Protein AF-A0A063BDR7-F1 (afdb_monomer_lite)

Structure (mmCIF, N/CA/C/O backbone):
data_AF-A0A063BDR7-F1
#
_entry.id   AF-A0A063BDR7-F1
#
loop_
_atom_site.group_PDB
_atom_site.id
_atom_site.type_symbol
_atom_site.label_atom_id
_atom_site.label_alt_id
_atom_site.label_comp_id
_atom_site.label_asym_id
_atom_site.label_entity_id
_atom_site.label_seq_id
_atom_site.pdbx_PDB_ins_code
_atom_site.Cartn_x
_atom_site.Cartn_y
_atom_site.Cartn_z
_atom_site.occupancy
_atom_site.B_iso_or_equiv
_atom_site.auth_seq_id
_atom_site.auth_comp_id
_atom_site.auth_asym_id
_atom_site.auth_atom_id
_atom_site.pdbx_PDB_model_num
ATOM 1 N N . MET A 1 1 ? -31.280 -111.281 1.062 1.00 39.56 1 MET A N 1
ATOM 2 C CA . MET A 1 1 ? -29.807 -111.172 1.140 1.00 39.56 1 MET A CA 1
ATOM 3 C C . MET A 1 1 ? -29.427 -109.713 0.898 1.00 39.56 1 MET A C 1
ATOM 5 O O . MET A 1 1 ? -29.887 -109.178 -0.094 1.00 39.56 1 MET A O 1
ATOM 9 N N . LYS A 1 2 ? -28.734 -109.094 1.877 1.00 35.84 2 LYS A N 1
ATOM 10 C CA . LYS A 1 2 ? -27.780 -107.946 1.845 1.00 35.84 2 LYS A CA 1
ATOM 11 C C . LYS A 1 2 ? -27.777 -107.083 0.554 1.00 35.84 2 LYS A C 1
ATOM 13 O O . LYS A 1 2 ? -27.607 -107.657 -0.506 1.00 35.84 2 LYS A O 1
ATOM 18 N N . THR A 1 3 ? -27.913 -105.749 0.520 1.00 39.38 3 THR A N 1
ATOM 19 C CA . THR A 1 3 ? -27.421 -104.625 1.366 1.00 39.38 3 THR A CA 1
ATOM 20 C C . THR A 1 3 ? -28.179 -103.335 0.956 1.00 39.38 3 THR A C 1
ATOM 22 O O . THR A 1 3 ? -28.333 -103.099 -0.232 1.00 39.38 3 THR A O 1
ATOM 25 N N . ILE A 1 4 ? -28.872 -102.607 1.845 1.00 41.94 4 ILE A N 1
ATOM 26 C CA . ILE A 1 4 ? -28.433 -101.494 2.731 1.00 41.94 4 ILE A CA 1
ATOM 27 C C . ILE A 1 4 ? -28.251 -100.116 2.039 1.00 41.94 4 ILE A C 1
ATOM 29 O O . ILE A 1 4 ? -27.193 -99.839 1.496 1.00 41.94 4 ILE A O 1
ATOM 33 N N . ARG A 1 5 ? -29.295 -99.275 2.236 1.00 37.81 5 ARG A N 1
ATOM 34 C CA . ARG A 1 5 ? -29.331 -97.859 2.708 1.00 37.81 5 ARG A CA 1
ATOM 35 C C . ARG A 1 5 ? -28.695 -96.754 1.842 1.00 37.81 5 ARG A C 1
ATOM 37 O O . ARG A 1 5 ? -27.628 -96.939 1.293 1.00 37.81 5 ARG A O 1
ATOM 44 N N . SER A 1 6 ? -29.204 -95.523 1.772 1.00 39.19 6 SER A N 1
ATOM 45 C CA . SER A 1 6 ? -30.420 -94.856 2.269 1.00 39.19 6 SER A CA 1
ATOM 46 C C . SER A 1 6 ? -30.556 -93.538 1.490 1.00 39.19 6 SER A C 1
ATOM 48 O O . SER A 1 6 ? -29.551 -92.945 1.105 1.00 39.19 6 SER A O 1
ATOM 50 N N . ALA A 1 7 ? -31.793 -93.098 1.263 1.00 40.84 7 ALA A N 1
ATOM 51 C CA . ALA A 1 7 ? -32.143 -91.912 0.488 1.00 40.84 7 ALA A CA 1
ATOM 52 C C . ALA A 1 7 ? -31.815 -90.591 1.214 1.00 40.84 7 ALA A C 1
ATOM 54 O O . ALA A 1 7 ? -31.980 -90.475 2.428 1.00 40.84 7 ALA A O 1
ATOM 55 N N . LEU A 1 8 ? -31.371 -89.606 0.429 1.00 37.38 8 LEU A N 1
ATOM 56 C CA . LEU A 1 8 ? -31.081 -88.225 0.817 1.00 37.38 8 LEU A CA 1
ATOM 57 C C . LEU A 1 8 ? -32.371 -87.440 1.099 1.00 37.38 8 LEU A C 1
ATOM 59 O O . LEU A 1 8 ? -33.282 -87.420 0.273 1.00 37.38 8 LEU A O 1
ATOM 63 N N . LEU A 1 9 ? -32.408 -86.749 2.240 1.00 35.44 9 LEU A N 1
ATOM 64 C CA . LEU A 1 9 ? -33.432 -85.769 2.598 1.00 35.44 9 LEU A CA 1
ATOM 65 C C . LEU A 1 9 ? -32.870 -84.362 2.343 1.00 35.44 9 LEU A C 1
ATOM 67 O O . LEU A 1 9 ? -31.841 -83.991 2.906 1.00 35.44 9 LEU A O 1
ATOM 71 N N . ALA A 1 10 ? -33.531 -83.599 1.476 1.00 35.25 10 ALA A N 1
ATOM 72 C CA . ALA A 1 10 ? -33.195 -82.214 1.167 1.00 35.25 10 ALA A CA 1
ATOM 73 C C . ALA A 1 10 ? -33.737 -81.271 2.254 1.00 35.25 10 ALA A C 1
ATOM 75 O O . ALA A 1 10 ? -34.912 -81.350 2.612 1.00 35.25 10 ALA A O 1
ATOM 76 N N . LEU A 1 11 ? -32.897 -80.356 2.745 1.00 36.25 11 LEU A N 1
ATOM 77 C CA . LEU A 1 11 ? -33.290 -79.263 3.633 1.00 36.25 11 LEU A CA 1
ATOM 78 C C . LEU A 1 11 ? -33.077 -77.934 2.893 1.00 36.25 11 LEU A C 1
ATOM 80 O O . LEU A 1 11 ? -31.953 -77.606 2.517 1.00 36.25 11 LEU A O 1
ATOM 84 N N . MET A 1 12 ? -34.160 -77.189 2.657 1.00 36.75 12 MET A N 1
ATOM 85 C CA . MET A 1 12 ? -34.119 -75.835 2.099 1.00 36.75 12 MET A CA 1
ATOM 86 C C . MET A 1 12 ? -33.714 -74.830 3.184 1.00 36.75 12 MET A C 1
ATOM 88 O O . MET A 1 12 ? -34.335 -74.787 4.243 1.00 36.75 12 MET A O 1
ATOM 92 N N . ILE A 1 13 ? -32.710 -73.996 2.902 1.00 42.50 13 ILE A N 1
ATOM 93 C CA . ILE A 1 13 ? -32.339 -72.835 3.723 1.00 42.50 13 ILE A CA 1
ATOM 94 C C . ILE A 1 13 ? -32.707 -71.575 2.937 1.00 42.50 13 ILE A C 1
ATOM 96 O O . ILE A 1 13 ? -32.177 -71.329 1.855 1.00 42.50 13 ILE A O 1
ATOM 100 N N . ALA A 1 14 ? -33.637 -70.796 3.487 1.00 40.34 14 ALA A N 1
ATOM 101 C CA . ALA A 1 14 ? -34.002 -69.473 3.005 1.00 40.34 14 ALA A CA 1
ATOM 102 C C . ALA A 1 14 ? -33.038 -68.430 3.594 1.00 40.34 14 ALA A C 1
ATOM 104 O O . ALA A 1 14 ? -32.974 -68.260 4.811 1.00 40.34 14 ALA A O 1
ATOM 105 N N . SER A 1 15 ? -32.307 -67.723 2.734 1.00 42.19 15 SER A N 1
ATOM 106 C CA . SER A 1 15 ? -31.390 -66.646 3.120 1.00 42.19 15 SER A CA 1
ATOM 107 C C . SER A 1 15 ? -32.036 -65.294 2.816 1.00 42.19 15 SER A C 1
ATOM 109 O O . SER A 1 15 ? -32.162 -64.912 1.654 1.00 42.19 15 SER A O 1
ATOM 111 N N . GLY A 1 16 ? -32.464 -64.573 3.853 1.00 39.75 16 GLY A N 1
ATOM 112 C CA . GLY A 1 16 ? -32.917 -63.185 3.746 1.00 39.75 16 GLY A CA 1
ATOM 113 C C . GLY A 1 16 ? -31.733 -62.224 3.604 1.00 39.75 16 GLY A C 1
ATOM 114 O O . GLY A 1 16 ? -30.772 -62.305 4.366 1.00 39.75 16 GLY A O 1
ATOM 115 N N . ILE A 1 17 ? -31.801 -61.307 2.638 1.00 43.84 17 ILE A N 1
ATOM 116 C CA . ILE A 1 17 ? -30.823 -60.227 2.454 1.00 43.84 17 ILE A CA 1
ATOM 117 C C . ILE A 1 17 ? -31.306 -59.016 3.259 1.00 43.84 17 ILE A C 1
ATOM 119 O O . ILE A 1 17 ? -32.286 -58.372 2.891 1.00 43.84 17 ILE A O 1
ATOM 123 N N . ALA A 1 18 ? -30.624 -58.707 4.361 1.00 44.84 18 ALA A N 1
ATOM 124 C CA . ALA A 1 18 ? -30.797 -57.453 5.088 1.00 44.84 18 ALA A CA 1
ATOM 125 C C . ALA A 1 18 ? -29.883 -56.382 4.469 1.00 44.84 18 ALA A C 1
ATOM 127 O O . ALA A 1 18 ? -28.660 -56.502 4.516 1.00 44.84 18 ALA A O 1
ATOM 128 N N . ALA A 1 19 ? -30.466 -55.337 3.879 1.00 46.50 19 ALA A N 1
ATOM 129 C CA . ALA A 1 19 ? -29.727 -54.170 3.404 1.00 46.50 19 ALA A CA 1
ATOM 130 C C . ALA A 1 19 ? -29.473 -53.206 4.576 1.00 46.50 19 ALA A C 1
ATOM 132 O O . ALA A 1 19 ? -30.412 -52.642 5.136 1.00 46.50 19 ALA A O 1
ATOM 133 N N . ALA A 1 20 ? -28.208 -53.019 4.954 1.00 41.56 20 ALA A N 1
ATOM 134 C CA . ALA A 1 20 ? -27.802 -51.997 5.918 1.00 41.56 20 ALA A CA 1
ATOM 135 C C . ALA A 1 20 ? -27.621 -50.635 5.214 1.00 41.56 20 ALA A C 1
ATOM 137 O O . ALA A 1 20 ? -27.109 -50.600 4.091 1.00 41.56 20 ALA A O 1
ATOM 138 N N . PRO A 1 21 ? -27.997 -49.503 5.839 1.00 44.72 21 PRO A N 1
ATOM 139 C CA . PRO A 1 21 ? -27.774 -48.188 5.258 1.00 44.72 21 PRO A CA 1
ATOM 140 C C . PRO A 1 21 ? -26.285 -47.839 5.341 1.00 44.72 21 PRO A C 1
ATOM 142 O O . PRO A 1 21 ? -25.677 -47.859 6.412 1.00 44.72 21 PRO A O 1
ATOM 145 N N . VAL A 1 22 ? -25.689 -47.504 4.200 1.00 44.66 22 VAL A N 1
ATOM 146 C CA . VAL A 1 22 ? -24.302 -47.038 4.125 1.00 44.66 22 VAL A CA 1
ATOM 147 C C . VAL A 1 22 ? -24.279 -45.575 4.563 1.00 44.66 22 VAL A C 1
ATOM 149 O O . VAL A 1 22 ? -24.660 -44.677 3.816 1.00 44.66 22 VAL A O 1
ATOM 152 N N . SER A 1 23 ? -23.890 -45.333 5.812 1.00 47.31 23 SER A N 1
ATOM 153 C CA . SER A 1 23 ? -23.697 -43.982 6.333 1.00 47.31 23 SER A CA 1
ATOM 154 C C . SER A 1 23 ? -22.329 -43.480 5.871 1.00 47.31 23 SER A C 1
ATOM 156 O O . SER A 1 23 ? -21.295 -43.928 6.366 1.00 47.31 23 SER A O 1
ATOM 158 N N . PHE A 1 24 ? -22.299 -42.582 4.884 1.00 49.12 24 PHE A N 1
ATOM 159 C CA . PHE A 1 24 ? -21.066 -41.902 4.493 1.00 49.12 24 PHE A CA 1
ATOM 160 C C . PHE A 1 24 ? -20.670 -40.937 5.611 1.00 49.12 24 PHE A C 1
ATOM 162 O O . PHE A 1 24 ? -21.245 -39.857 5.755 1.00 49.12 24 PHE A O 1
ATOM 169 N N . ALA A 1 25 ? -19.681 -41.323 6.415 1.00 47.72 25 ALA A N 1
ATOM 170 C CA . ALA A 1 25 ? -19.030 -40.401 7.329 1.00 47.72 25 ALA A CA 1
ATOM 171 C C . ALA A 1 25 ? -18.451 -39.234 6.510 1.00 47.72 25 ALA A C 1
ATOM 173 O O . ALA A 1 25 ? -17.552 -39.428 5.690 1.00 47.72 25 ALA A O 1
ATOM 174 N N . LYS A 1 26 ? -18.972 -38.015 6.711 1.00 47.81 26 LYS A N 1
ATOM 175 C CA . LYS A 1 26 ? -18.310 -36.791 6.245 1.00 47.81 26 LYS A CA 1
ATOM 176 C C . LYS A 1 26 ? -16.933 -36.758 6.899 1.00 47.81 26 LYS A C 1
ATOM 178 O O . LYS A 1 26 ? -16.829 -36.517 8.099 1.00 47.81 26 LYS A O 1
ATOM 183 N N . VAL A 1 27 ? -15.890 -37.014 6.114 1.00 40.59 27 VAL A N 1
ATOM 184 C CA . VAL A 1 27 ? -14.514 -36.750 6.532 1.00 40.59 27 VAL A CA 1
ATOM 185 C C . VAL A 1 27 ? -14.464 -35.269 6.909 1.00 40.59 27 VAL A C 1
ATOM 187 O O . VAL A 1 27 ? -14.842 -34.436 6.078 1.00 40.59 27 VAL A O 1
ATOM 190 N N . PRO A 1 28 ? -14.070 -34.904 8.141 1.00 45.69 28 PRO A N 1
ATOM 191 C CA . PRO A 1 28 ? -13.896 -33.505 8.467 1.00 45.69 28 PRO A CA 1
ATOM 192 C C . PRO A 1 28 ? -12.793 -32.989 7.549 1.00 45.69 28 PRO A C 1
ATOM 194 O O . PRO A 1 28 ? -11.657 -33.465 7.602 1.00 45.69 28 PRO A O 1
ATOM 197 N N . LEU A 1 29 ? -13.134 -32.040 6.676 1.00 44.97 29 LEU A N 1
ATOM 198 C CA . LEU A 1 29 ? -12.136 -31.203 6.030 1.00 44.97 29 LEU A CA 1
ATOM 199 C C . LEU A 1 29 ? -11.345 -30.575 7.176 1.00 44.97 29 LEU A C 1
ATOM 201 O O . LEU A 1 29 ? -11.850 -29.690 7.866 1.00 44.97 29 LEU A O 1
ATOM 205 N N . LYS A 1 30 ? -10.127 -31.068 7.424 1.00 35.81 30 LYS A N 1
ATOM 206 C CA . LYS A 1 30 ? -9.146 -30.284 8.164 1.00 35.81 30 LYS A CA 1
ATOM 207 C C . LYS A 1 30 ? -9.059 -28.978 7.394 1.00 35.81 30 LYS A C 1
ATOM 209 O O . LYS A 1 30 ? -8.617 -28.981 6.247 1.00 35.81 30 LYS A O 1
ATOM 214 N N . ALA A 1 31 ? -9.550 -27.896 7.989 1.00 43.19 31 ALA A N 1
ATOM 215 C CA . ALA A 1 31 ? -9.232 -26.570 7.513 1.00 43.19 31 ALA A CA 1
ATOM 216 C C . ALA A 1 31 ? -7.704 -26.513 7.510 1.00 43.19 31 ALA A C 1
ATOM 218 O O . ALA A 1 31 ? -7.079 -26.518 8.571 1.00 43.19 31 ALA A O 1
ATOM 219 N N . PHE A 1 32 ? -7.095 -26.581 6.326 1.00 40.16 32 PHE A N 1
ATOM 220 C CA . PHE A 1 32 ? -5.728 -26.129 6.184 1.00 40.16 32 PHE A CA 1
ATOM 221 C C . PHE A 1 32 ? -5.786 -24.681 6.643 1.00 40.16 32 PHE A C 1
ATOM 223 O O . PHE A 1 32 ? -6.460 -23.872 6.007 1.00 40.16 32 PHE A O 1
ATOM 230 N N . ALA A 1 33 ? -5.191 -24.385 7.798 1.00 49.97 33 ALA A N 1
ATOM 231 C CA . ALA A 1 33 ? -4.911 -23.007 8.142 1.00 49.97 33 ALA A CA 1
ATOM 232 C C . ALA A 1 33 ? -4.126 -22.473 6.946 1.00 49.97 33 ALA A C 1
ATOM 234 O O . ALA A 1 33 ? -3.039 -22.976 6.654 1.00 49.97 33 ALA A O 1
ATOM 235 N N . THR A 1 34 ? -4.735 -21.573 6.174 1.00 59.25 34 THR A N 1
ATOM 236 C CA . THR A 1 34 ? -4.024 -20.898 5.099 1.00 59.25 34 THR A CA 1
ATOM 237 C C . THR A 1 34 ? -2.815 -20.258 5.756 1.00 59.25 34 THR A C 1
ATOM 239 O O . THR A 1 34 ? -2.935 -19.598 6.787 1.00 59.25 34 THR A O 1
ATOM 242 N N . GLN A 1 35 ? -1.628 -20.588 5.263 1.00 79.62 35 GLN A N 1
ATOM 243 C CA . GLN A 1 35 ? -0.418 -19.994 5.795 1.00 79.62 35 GLN A CA 1
ATOM 244 C C . GLN A 1 35 ? -0.495 -18.493 5.522 1.00 79.62 35 GLN A C 1
ATOM 246 O O . GLN A 1 35 ? -0.920 -18.092 4.436 1.00 79.62 35 GLN A O 1
ATOM 251 N N . SER A 1 36 ? -0.137 -17.676 6.515 1.00 90.38 36 SER A N 1
ATOM 252 C CA . SER A 1 36 ? -0.087 -16.231 6.313 1.00 90.38 36 SER A CA 1
ATOM 253 C C . SER A 1 36 ? 0.839 -15.925 5.139 1.00 90.38 36 SER A C 1
ATOM 255 O O . SER A 1 36 ? 1.942 -16.470 5.058 1.00 90.38 36 SER A O 1
ATOM 257 N N . VAL A 1 37 ? 0.373 -15.067 4.234 1.00 96.31 37 VAL A N 1
ATOM 258 C CA . VAL A 1 37 ? 1.166 -14.592 3.096 1.00 96.31 37 VAL A CA 1
ATOM 259 C C . VAL A 1 37 ? 1.989 -13.355 3.444 1.00 96.31 37 VAL A C 1
ATOM 261 O O . VAL A 1 37 ? 2.804 -12.946 2.630 1.00 96.31 37 VAL A O 1
ATOM 264 N N . ALA A 1 38 ? 1.799 -12.763 4.626 1.00 97.06 38 ALA A N 1
ATOM 265 C CA . ALA A 1 38 ? 2.515 -11.563 5.042 1.00 97.06 38 ALA A CA 1
ATOM 266 C C . ALA A 1 38 ? 3.998 -11.842 5.319 1.00 97.06 38 ALA A C 1
ATOM 268 O O . ALA A 1 38 ? 4.325 -12.839 5.970 1.00 97.06 38 ALA A O 1
ATOM 269 N N . VAL A 1 39 ? 4.882 -10.955 4.852 1.00 96.56 39 VAL A N 1
ATOM 270 C CA . VAL A 1 39 ? 6.335 -11.078 5.072 1.00 96.56 39 VAL A CA 1
ATOM 271 C C . VAL A 1 39 ? 6.810 -10.294 6.298 1.00 96.56 39 VAL A C 1
ATOM 273 O O . VAL A 1 39 ? 7.619 -10.813 7.068 1.00 96.56 39 VAL A O 1
ATOM 276 N N . GLY A 1 40 ? 6.319 -9.072 6.504 1.00 94.75 40 GLY A N 1
ATOM 277 C CA . GLY A 1 40 ? 6.640 -8.269 7.683 1.00 94.75 40 GLY A CA 1
ATOM 278 C C . GLY A 1 40 ? 6.454 -6.763 7.466 1.00 94.75 40 GLY A C 1
ATOM 279 O O . GLY A 1 40 ? 6.643 -6.292 6.342 1.00 94.75 40 GLY A O 1
ATOM 280 N N . PRO A 1 41 ? 6.193 -5.993 8.536 1.00 94.94 41 PRO A N 1
ATOM 281 C CA . PRO A 1 41 ? 5.879 -4.561 8.464 1.00 94.94 41 PRO A CA 1
ATOM 282 C C . PRO A 1 41 ? 6.992 -3.705 7.851 1.00 94.94 41 PRO A C 1
ATOM 284 O O . PRO A 1 41 ? 6.728 -2.641 7.299 1.00 94.94 41 PRO A O 1
ATOM 287 N N . GLN A 1 42 ? 8.256 -4.132 7.936 1.00 95.06 42 GLN A N 1
ATOM 288 C CA . GLN A 1 42 ? 9.374 -3.394 7.336 1.00 95.06 42 GLN A CA 1
ATOM 289 C C . GLN A 1 42 ? 9.334 -3.386 5.801 1.00 95.06 42 GLN A C 1
ATOM 291 O O . GLN A 1 42 ? 9.938 -2.512 5.176 1.00 95.06 42 GLN A O 1
ATOM 296 N N . TYR A 1 43 ? 8.632 -4.355 5.208 1.00 96.19 43 TYR A N 1
ATOM 297 C CA . TYR A 1 43 ? 8.438 -4.477 3.767 1.00 96.19 43 TYR A CA 1
ATOM 298 C C . TYR A 1 43 ? 7.159 -3.784 3.297 1.00 96.19 43 TYR A C 1
ATOM 300 O O . TYR A 1 43 ? 6.948 -3.634 2.098 1.00 96.19 43 TYR A O 1
ATOM 308 N N . ASP A 1 44 ? 6.316 -3.315 4.206 1.00 95.44 44 ASP A N 1
ATOM 309 C CA . ASP A 1 44 ? 5.135 -2.568 3.816 1.00 95.44 44 ASP A CA 1
ATOM 310 C C . ASP A 1 44 ? 5.529 -1.131 3.503 1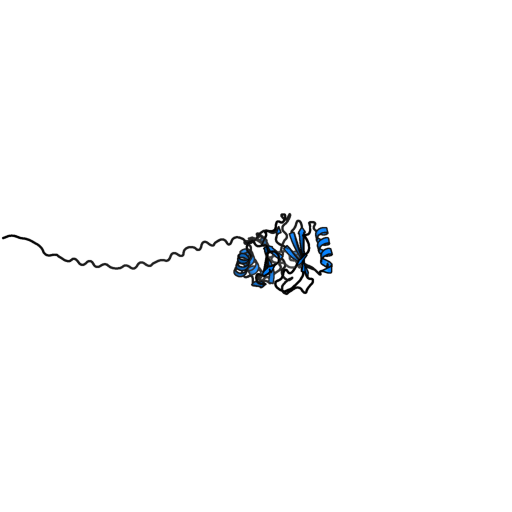.00 95.44 44 ASP A C 1
ATOM 312 O O . ASP A 1 44 ? 6.110 -0.417 4.327 1.00 95.44 44 ASP A O 1
ATOM 316 N N . THR A 1 45 ? 5.236 -0.701 2.278 1.00 95.50 45 THR A N 1
ATOM 317 C CA . THR A 1 45 ? 5.667 0.611 1.798 1.00 95.50 45 THR A CA 1
ATOM 318 C C . THR A 1 45 ? 4.474 1.518 1.586 1.00 95.50 45 THR A C 1
ATOM 320 O O . THR A 1 45 ? 3.564 1.210 0.819 1.00 95.50 45 THR A O 1
ATOM 323 N N . THR A 1 46 ? 4.453 2.665 2.266 1.00 96.25 46 THR A N 1
ATOM 324 C CA . THR A 1 46 ? 3.455 3.696 1.951 1.00 96.25 46 THR A CA 1
ATOM 325 C C . THR A 1 46 ? 3.836 4.354 0.634 1.00 96.25 46 THR A C 1
ATOM 327 O O . THR A 1 46 ? 4.976 4.791 0.463 1.00 96.25 46 THR A O 1
ATOM 330 N N . HIS A 1 47 ? 2.894 4.424 -0.298 1.00 97.38 47 HIS A N 1
ATOM 331 C CA . HIS A 1 47 ? 3.145 5.016 -1.602 1.00 97.38 47 HIS A CA 1
ATOM 332 C C . HIS A 1 47 ? 3.025 6.528 -1.532 1.00 97.38 47 HIS A C 1
ATOM 334 O O . HIS A 1 47 ? 2.050 7.069 -1.002 1.00 97.38 47 HIS A O 1
ATOM 340 N N . VAL A 1 48 ? 4.006 7.214 -2.106 1.00 97.75 48 VAL A N 1
ATOM 341 C CA . VAL A 1 48 ? 3.976 8.664 -2.253 1.00 97.75 48 VAL A CA 1
ATOM 342 C C . VAL A 1 48 ? 4.204 9.010 -3.711 1.00 97.75 48 VAL A C 1
ATOM 344 O O . VAL A 1 48 ? 5.266 8.751 -4.268 1.00 97.75 48 VAL A O 1
ATOM 347 N N . TYR A 1 49 ? 3.199 9.624 -4.320 1.00 97.94 49 TYR A N 1
ATOM 348 C CA . TYR A 1 49 ? 3.274 10.127 -5.681 1.00 97.94 49 TYR A CA 1
ATOM 349 C C . TYR A 1 49 ? 3.584 11.618 -5.631 1.00 97.94 49 TYR A C 1
ATOM 351 O O . TYR A 1 49 ? 2.860 12.389 -4.999 1.00 97.94 49 TYR A O 1
ATOM 359 N N . VAL A 1 50 ? 4.668 12.018 -6.287 1.00 98.06 50 VAL A N 1
ATOM 360 C CA . VAL A 1 50 ? 5.133 13.408 -6.341 1.00 98.06 50 VAL A CA 1
ATOM 361 C C . VAL A 1 50 ? 5.379 13.827 -7.783 1.00 98.06 50 VAL A C 1
ATOM 363 O O . VAL A 1 50 ? 5.605 12.992 -8.662 1.00 98.06 50 VAL A O 1
ATOM 366 N N . ALA A 1 51 ? 5.346 15.134 -8.037 1.00 98.06 51 ALA A N 1
ATOM 367 C CA . ALA A 1 51 ? 5.789 15.664 -9.318 1.00 98.06 51 ALA A CA 1
ATOM 368 C C . ALA A 1 51 ? 7.289 15.339 -9.517 1.00 98.06 51 ALA A C 1
ATOM 370 O O . ALA A 1 51 ? 8.057 15.467 -8.556 1.00 98.06 51 ALA A O 1
ATOM 371 N N . PRO A 1 52 ? 7.735 14.903 -10.712 1.00 97.94 52 PRO A N 1
ATOM 372 C CA . PRO A 1 52 ? 9.132 14.522 -10.946 1.00 97.94 52 PRO A CA 1
ATOM 373 C C . PRO A 1 52 ? 10.154 15.602 -10.567 1.00 97.94 52 PRO A C 1
ATOM 375 O O . PRO A 1 52 ? 11.226 15.282 -10.059 1.00 97.94 52 PRO A O 1
ATOM 378 N N . GLU A 1 53 ? 9.824 16.874 -10.784 1.00 98.25 53 GLU A N 1
ATOM 379 C CA . GLU A 1 53 ? 10.653 18.032 -10.435 1.00 98.25 53 GLU A CA 1
ATOM 380 C C . GLU A 1 53 ? 10.836 18.231 -8.922 1.00 98.25 53 GLU A C 1
ATOM 382 O O . GLU A 1 53 ? 11.815 18.840 -8.495 1.00 98.25 53 GLU A O 1
ATOM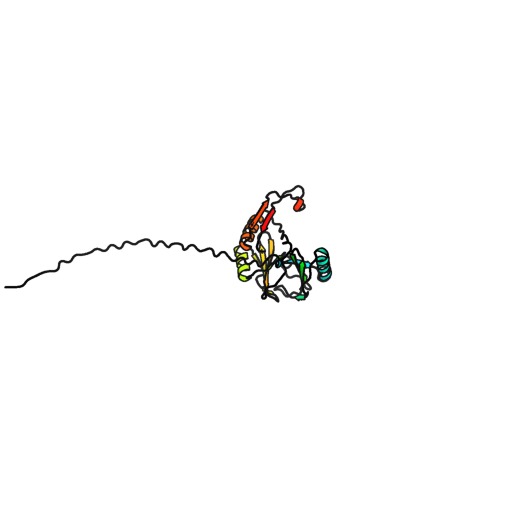 387 N N . ASP A 1 54 ? 9.928 17.683 -8.113 1.00 98.56 54 ASP A N 1
ATOM 388 C CA . ASP A 1 54 ? 9.947 17.777 -6.654 1.00 98.56 54 ASP A CA 1
ATOM 389 C C . ASP A 1 54 ? 10.517 16.516 -5.986 1.00 98.56 54 ASP A C 1
ATOM 391 O O . ASP A 1 54 ? 10.659 16.489 -4.762 1.00 98.56 54 ASP A O 1
ATOM 395 N N . PHE A 1 55 ? 10.853 15.480 -6.762 1.00 98.62 55 PHE A N 1
ATOM 396 C CA . PHE A 1 55 ? 11.217 14.153 -6.259 1.00 98.62 55 PHE A CA 1
ATOM 397 C C . PHE A 1 55 ? 12.404 14.186 -5.286 1.00 98.62 55 PHE A C 1
ATOM 399 O O . PHE A 1 55 ? 12.294 13.736 -4.142 1.00 98.62 55 PHE A O 1
ATOM 406 N N . ASP A 1 56 ? 13.526 14.769 -5.711 1.00 98.50 56 ASP A N 1
ATOM 407 C CA . ASP A 1 56 ? 14.743 14.828 -4.895 1.00 98.50 56 ASP A CA 1
ATOM 408 C C . ASP A 1 56 ? 14.514 15.695 -3.652 1.00 98.50 56 ASP A C 1
ATOM 410 O O . ASP A 1 56 ? 14.811 15.275 -2.535 1.00 98.50 56 ASP A O 1
ATOM 414 N N . ARG A 1 57 ? 13.866 16.857 -3.824 1.00 98.56 57 ARG A N 1
ATOM 415 C CA . ARG A 1 57 ? 13.530 17.761 -2.715 1.00 98.56 57 ARG A CA 1
ATOM 416 C C . ARG A 1 57 ? 12.662 17.065 -1.667 1.00 98.56 57 ARG A C 1
ATOM 418 O O . ARG A 1 57 ? 12.898 17.233 -0.471 1.00 98.56 57 ARG A O 1
ATOM 425 N N . PHE A 1 58 ? 11.660 16.304 -2.103 1.00 98.69 58 PHE A N 1
ATOM 426 C CA . PHE A 1 58 ? 10.784 15.555 -1.210 1.00 98.69 58 PHE A CA 1
ATOM 427 C C . PHE A 1 58 ? 11.560 14.474 -0.452 1.00 98.69 58 PHE A C 1
ATOM 429 O O . PHE A 1 58 ? 11.509 14.448 0.777 1.00 98.69 58 PHE A O 1
ATOM 436 N N . THR A 1 59 ? 12.303 13.616 -1.158 1.00 98.56 59 THR A N 1
ATOM 437 C CA . THR A 1 59 ? 13.030 12.507 -0.519 1.00 98.56 59 THR A CA 1
ATOM 438 C C . THR A 1 59 ? 14.118 13.004 0.436 1.00 98.56 59 THR A C 1
ATOM 440 O O . THR A 1 59 ? 14.243 12.472 1.540 1.00 98.56 59 THR A O 1
ATOM 443 N N . ASP A 1 60 ? 14.848 14.062 0.072 1.00 98.56 60 ASP A N 1
ATOM 444 C CA . ASP A 1 60 ? 15.850 14.697 0.936 1.00 98.56 60 ASP A CA 1
ATOM 445 C C . ASP A 1 60 ? 15.214 15.303 2.186 1.00 98.56 60 ASP A C 1
ATOM 447 O O . ASP A 1 60 ? 15.684 15.065 3.300 1.00 98.56 60 ASP A O 1
ATOM 451 N N . SER A 1 61 ? 14.112 16.042 2.025 1.00 98.50 61 SER A N 1
ATOM 452 C CA . SER A 1 61 ? 13.385 16.618 3.159 1.00 98.50 61 SER A CA 1
ATOM 453 C C . SER A 1 61 ? 12.827 15.535 4.081 1.00 98.50 61 SER A C 1
ATOM 455 O O . SER A 1 61 ? 12.824 15.717 5.301 1.00 98.50 61 SER A O 1
ATOM 457 N N . PHE A 1 62 ? 12.353 14.416 3.527 1.00 98.06 62 PHE A N 1
ATOM 458 C CA . PHE A 1 62 ? 11.804 13.313 4.312 1.00 98.06 62 PHE A CA 1
ATOM 459 C C . PHE A 1 62 ? 12.890 12.662 5.175 1.00 98.06 62 PHE A C 1
ATOM 461 O O . PHE A 1 62 ? 12.711 12.539 6.386 1.00 98.06 62 PHE A O 1
ATOM 468 N N . VAL A 1 63 ? 14.052 12.349 4.589 1.00 98.19 63 VAL A N 1
ATOM 469 C CA . VAL A 1 63 ? 15.210 11.822 5.334 1.00 98.19 63 VAL A CA 1
ATOM 470 C C . VAL A 1 63 ? 15.716 12.828 6.366 1.00 98.19 63 VAL A C 1
ATOM 472 O O . VAL A 1 63 ? 15.994 12.447 7.499 1.00 98.19 63 VAL A O 1
ATOM 475 N N . ALA A 1 64 ? 15.803 14.115 6.023 1.00 98.25 64 ALA A N 1
ATOM 476 C CA . ALA A 1 64 ? 16.235 15.143 6.970 1.00 98.25 64 ALA A CA 1
ATOM 477 C C . ALA A 1 64 ? 15.285 15.280 8.175 1.00 98.25 64 ALA A C 1
ATOM 479 O O . ALA A 1 64 ? 15.729 15.621 9.269 1.00 98.25 64 ALA A O 1
ATOM 480 N N . THR A 1 65 ? 13.990 15.006 7.983 1.00 97.38 65 THR A N 1
ATOM 481 C CA . THR A 1 65 ? 12.960 15.135 9.027 1.00 97.38 65 THR A CA 1
ATOM 482 C C . THR A 1 65 ? 12.861 13.889 9.902 1.00 97.38 65 THR A C 1
ATOM 484 O O . THR A 1 65 ? 12.792 13.997 11.124 1.00 97.38 65 THR A O 1
ATOM 487 N N . PHE A 1 66 ? 12.835 12.707 9.285 1.00 95.75 66 PHE A N 1
ATOM 488 C CA . PHE A 1 66 ? 12.532 11.443 9.965 1.00 95.75 66 PHE A CA 1
ATOM 489 C C . PHE A 1 66 ? 13.761 10.546 10.165 1.00 95.75 66 PHE A C 1
ATOM 491 O O . PHE A 1 66 ? 13.671 9.500 10.807 1.00 95.75 66 PHE A O 1
ATOM 498 N N . GLY A 1 67 ? 14.918 10.960 9.646 1.00 95.69 67 GLY A N 1
ATOM 499 C CA . GLY A 1 67 ? 16.133 10.157 9.607 1.00 95.69 67 GLY A CA 1
ATOM 500 C C . GLY A 1 67 ? 16.057 9.015 8.590 1.00 95.69 67 GLY A C 1
ATOM 501 O O . GLY A 1 67 ? 15.059 8.822 7.898 1.00 95.69 67 GLY A O 1
ATOM 502 N N . GLY A 1 68 ? 17.135 8.233 8.525 1.00 95.81 68 GLY A N 1
ATOM 503 C CA . GLY A 1 68 ? 17.223 7.038 7.691 1.00 95.81 68 GLY A CA 1
ATOM 504 C C . GLY A 1 68 ? 18.036 7.230 6.411 1.00 95.81 68 GLY A C 1
ATOM 505 O O . GLY A 1 68 ? 19.027 7.960 6.403 1.00 95.81 68 GLY A O 1
ATOM 506 N N . SER A 1 69 ? 17.676 6.508 5.351 1.00 97.56 69 SER A N 1
ATOM 507 C CA . SER A 1 69 ? 18.464 6.450 4.114 1.00 97.56 69 SER A CA 1
ATOM 508 C C . SER A 1 69 ? 17.587 6.235 2.881 1.00 97.56 69 SER A C 1
ATOM 510 O O . SER A 1 69 ? 16.392 5.970 2.986 1.00 97.56 69 SER A O 1
ATOM 512 N N . LYS A 1 70 ? 18.184 6.357 1.694 1.00 97.88 70 LYS A N 1
ATOM 513 C CA . LYS A 1 70 ? 17.497 6.170 0.413 1.00 97.88 70 LYS A CA 1
ATOM 514 C C . LYS A 1 70 ? 18.113 5.004 -0.347 1.00 97.88 70 LYS A C 1
ATOM 516 O O . LYS A 1 70 ? 19.336 4.847 -0.343 1.00 97.88 70 LYS A O 1
ATOM 521 N N . SER A 1 71 ? 17.290 4.221 -1.039 1.00 96.88 71 SER A N 1
ATOM 522 C CA . SER A 1 71 ? 17.785 3.239 -2.004 1.00 96.88 71 SER A CA 1
ATOM 523 C C . SER A 1 71 ? 18.442 3.932 -3.198 1.00 96.88 71 SER A C 1
ATOM 525 O O . SER A 1 71 ? 18.368 5.152 -3.374 1.00 96.88 71 SER A O 1
ATOM 527 N N . LYS A 1 72 ? 19.035 3.145 -4.098 1.00 95.88 72 LYS A N 1
ATOM 528 C CA . LYS A 1 72 ? 19.361 3.656 -5.429 1.00 95.88 72 LYS A CA 1
ATOM 529 C C . LYS A 1 72 ? 18.071 4.116 -6.117 1.00 95.88 72 LYS A C 1
ATOM 531 O O . LYS A 1 72 ? 17.080 3.389 -6.116 1.00 95.88 72 LYS A O 1
ATOM 536 N N . GLN A 1 73 ? 18.109 5.310 -6.695 1.00 96.88 73 GLN A N 1
ATOM 537 C CA . GLN A 1 73 ? 17.052 5.819 -7.560 1.00 96.88 73 GLN A CA 1
ATOM 538 C C . GLN A 1 73 ? 17.188 5.232 -8.966 1.00 96.88 73 GLN A C 1
ATOM 540 O O . GLN A 1 73 ? 18.301 5.026 -9.463 1.00 96.88 73 GLN A O 1
ATOM 545 N N . GLY A 1 74 ? 16.064 5.025 -9.640 1.00 95.88 74 GLY A N 1
ATOM 546 C CA . GLY A 1 74 ? 16.048 4.677 -11.056 1.00 95.88 74 GLY A CA 1
ATOM 547 C C . GLY A 1 74 ? 14.790 5.158 -11.761 1.00 95.88 74 GLY A C 1
ATOM 548 O O . GLY A 1 74 ? 13.911 5.755 -11.144 1.00 95.88 74 GLY A O 1
ATOM 549 N N . VAL A 1 75 ? 14.737 4.918 -13.071 1.00 97.06 75 VAL A N 1
ATOM 550 C CA . VAL A 1 75 ? 13.551 5.149 -13.897 1.00 97.06 75 VAL A CA 1
ATOM 551 C C . VAL A 1 75 ? 13.105 3.804 -14.450 1.00 97.06 75 VAL A C 1
ATOM 553 O O . VAL A 1 75 ? 13.904 3.105 -15.072 1.00 97.06 75 VAL A O 1
ATOM 556 N N . PHE A 1 76 ? 11.851 3.445 -14.199 1.00 95.00 76 PHE A N 1
ATOM 557 C CA . PHE A 1 76 ? 11.317 2.119 -14.485 1.00 95.00 76 PHE A CA 1
ATOM 558 C C . PHE A 1 76 ? 9.898 2.204 -15.044 1.00 95.00 76 PHE A C 1
ATOM 560 O O . PHE A 1 76 ? 9.205 3.213 -14.887 1.00 95.00 76 PHE A O 1
ATOM 567 N N . GLN A 1 77 ? 9.454 1.108 -15.652 1.00 95.38 77 GLN A N 1
ATOM 568 C CA . GLN A 1 77 ? 8.039 0.836 -15.854 1.00 95.38 77 GLN A CA 1
ATOM 569 C C . GLN A 1 77 ? 7.588 -0.136 -14.762 1.00 95.38 77 GLN A C 1
ATOM 571 O O . GLN A 1 77 ? 8.042 -1.274 -14.736 1.00 95.38 77 GLN A O 1
ATOM 576 N N . VAL A 1 78 ? 6.714 0.329 -13.870 1.00 94.25 78 VAL A N 1
ATOM 577 C CA . VAL A 1 78 ? 6.192 -0.434 -12.713 1.00 94.25 78 VAL A CA 1
ATOM 578 C C . VAL A 1 78 ? 4.683 -0.671 -12.818 1.00 94.25 78 VAL A C 1
ATOM 580 O O . VAL A 1 78 ? 3.996 -0.921 -11.838 1.00 94.25 78 VAL A O 1
ATOM 583 N N . THR A 1 79 ? 4.136 -0.516 -14.021 1.00 96.12 79 THR A N 1
ATOM 584 C CA . THR A 1 79 ? 2.714 -0.713 -14.302 1.00 96.12 79 THR A CA 1
ATOM 585 C C . THR A 1 79 ? 2.568 -1.533 -15.589 1.00 96.12 79 THR A C 1
ATOM 587 O O . THR A 1 79 ? 3.476 -1.528 -16.435 1.00 96.12 79 THR A O 1
ATOM 590 N N . PRO A 1 80 ? 1.431 -2.222 -15.797 1.00 96.50 80 PRO A N 1
ATOM 591 C CA . PRO A 1 80 ? 1.213 -3.010 -17.008 1.00 96.50 80 PRO A CA 1
ATOM 592 C C . PRO A 1 80 ? 0.991 -2.129 -18.245 1.00 96.50 80 PRO A C 1
ATOM 594 O O . PRO A 1 80 ? 1.148 -2.588 -19.375 1.00 96.50 80 PRO A O 1
ATOM 597 N N . THR A 1 81 ? 0.634 -0.857 -18.049 1.00 95.94 81 THR A N 1
ATOM 598 C CA . THR A 1 81 ? 0.473 0.113 -19.136 1.00 95.94 81 THR A CA 1
ATOM 599 C C . THR A 1 81 ? 1.804 0.825 -19.392 1.00 95.94 81 THR A C 1
ATOM 601 O O . THR A 1 81 ? 2.421 1.298 -18.435 1.00 95.94 81 THR A O 1
ATOM 604 N N . PRO A 1 82 ? 2.251 0.970 -20.656 1.00 95.94 82 PRO A N 1
ATOM 605 C CA . PRO A 1 82 ? 3.486 1.680 -20.974 1.00 95.94 82 PRO A CA 1
ATOM 606 C C . PRO A 1 82 ? 3.569 3.049 -20.291 1.00 95.94 82 PRO A C 1
ATOM 608 O O . PRO A 1 82 ? 2.756 3.939 -20.538 1.00 95.94 82 PRO A O 1
ATOM 611 N N . SER A 1 83 ? 4.542 3.193 -19.396 1.00 96.69 83 SER A N 1
ATOM 612 C CA . SER A 1 83 ? 4.753 4.384 -18.572 1.00 96.69 83 SER A CA 1
ATOM 613 C C . SER A 1 83 ? 6.183 4.403 -18.036 1.00 96.69 83 SER A C 1
ATOM 615 O O . SER A 1 83 ? 6.882 3.388 -18.054 1.00 96.69 83 SER A O 1
ATOM 617 N N . GLN A 1 84 ? 6.647 5.571 -17.597 1.00 97.44 84 GLN A N 1
ATOM 618 C CA . GLN A 1 84 ? 7.967 5.738 -16.991 1.00 97.44 84 GLN A CA 1
ATOM 619 C C . GLN A 1 84 ? 7.832 6.520 -15.692 1.00 97.44 84 GLN A C 1
ATOM 621 O O . GLN A 1 84 ? 7.300 7.632 -15.686 1.00 97.44 84 GLN A O 1
ATOM 626 N N . THR A 1 85 ? 8.366 5.972 -14.608 1.00 97.56 85 THR A N 1
ATOM 627 C CA . THR A 1 85 ? 8.406 6.638 -13.308 1.00 97.56 85 THR A CA 1
ATOM 628 C C . THR A 1 85 ? 9.802 6.613 -12.727 1.00 97.56 85 THR A C 1
ATOM 630 O O . THR A 1 85 ? 10.508 5.611 -12.817 1.00 97.56 85 THR A O 1
ATOM 633 N N . MET A 1 86 ? 10.190 7.720 -12.104 1.00 98.25 86 MET A N 1
ATOM 634 C CA . MET A 1 86 ? 11.245 7.711 -11.100 1.00 98.25 86 MET A CA 1
ATOM 635 C C . MET A 1 86 ? 10.761 6.871 -9.916 1.00 98.25 86 MET A C 1
ATOM 637 O O . MET A 1 86 ? 9.593 6.982 -9.537 1.00 98.25 86 MET A O 1
ATOM 641 N N . SER A 1 87 ? 11.625 6.024 -9.368 1.00 96.94 87 SER A N 1
ATOM 642 C CA . SER A 1 87 ? 11.334 5.257 -8.157 1.00 96.94 87 SER A CA 1
ATOM 643 C C . SER A 1 87 ? 12.541 5.226 -7.232 1.00 96.94 87 SER A C 1
ATOM 645 O O . SER A 1 87 ? 13.686 5.090 -7.685 1.00 96.94 87 SER A O 1
ATOM 647 N N . GLN A 1 88 ? 12.267 5.379 -5.939 1.00 97.69 88 GLN A N 1
ATOM 648 C CA . GLN A 1 88 ? 13.234 5.270 -4.858 1.00 97.69 88 GLN A CA 1
ATOM 649 C C . GLN A 1 88 ? 12.500 4.894 -3.568 1.00 97.69 88 GLN A C 1
ATOM 651 O O . GLN A 1 88 ? 11.468 5.482 -3.237 1.00 97.69 88 GLN A O 1
ATOM 656 N N . LEU A 1 89 ? 13.056 3.943 -2.820 1.00 97.62 89 LEU A N 1
ATOM 657 C CA . LEU A 1 89 ? 12.628 3.682 -1.453 1.00 97.62 89 LEU A CA 1
ATOM 658 C C . LEU A 1 89 ? 13.324 4.667 -0.517 1.00 97.62 89 LEU A C 1
ATOM 660 O O . LEU A 1 89 ? 14.537 4.880 -0.618 1.00 97.62 89 LEU A O 1
ATOM 664 N N . VAL A 1 90 ? 12.567 5.226 0.421 1.00 98.12 90 VAL A N 1
ATOM 665 C CA . VAL A 1 90 ? 13.116 5.961 1.561 1.00 98.12 90 VAL A CA 1
ATOM 666 C C . VAL A 1 90 ? 12.838 5.147 2.815 1.00 98.12 90 VAL A C 1
ATOM 668 O O . VAL A 1 90 ? 11.686 4.943 3.199 1.00 98.12 90 VAL A O 1
ATOM 671 N N . PHE A 1 91 ? 13.911 4.668 3.432 1.00 97.31 91 PHE A N 1
ATOM 672 C CA . PHE A 1 91 ? 13.879 3.886 4.658 1.00 97.31 91 PHE A CA 1
ATOM 673 C C . PHE A 1 91 ? 13.973 4.825 5.850 1.00 97.31 91 PHE A C 1
ATOM 675 O O . PHE A 1 91 ? 14.905 5.627 5.920 1.00 97.31 91 PHE A O 1
ATOM 682 N N . THR A 1 92 ? 13.062 4.687 6.809 1.00 96.25 92 THR A N 1
ATOM 683 C CA . THR A 1 92 ? 13.122 5.392 8.095 1.00 96.25 92 THR A CA 1
ATOM 684 C C . THR A 1 92 ? 13.014 4.397 9.251 1.00 96.25 92 THR A C 1
ATOM 686 O O . THR A 1 92 ? 12.546 3.274 9.050 1.00 96.25 92 THR A O 1
ATOM 689 N N . PRO A 1 93 ? 13.373 4.788 10.486 1.00 94.94 93 PRO A N 1
ATOM 690 C CA . PRO A 1 93 ? 13.192 3.928 11.657 1.00 94.94 93 PRO A CA 1
ATOM 691 C C . PRO A 1 93 ? 11.740 3.491 11.918 1.00 94.94 93 PRO A C 1
ATOM 693 O O . PRO A 1 93 ? 11.519 2.509 12.628 1.00 94.94 93 PRO A O 1
ATOM 696 N N . SER A 1 94 ? 10.760 4.220 11.379 1.00 92.50 94 SER A N 1
ATOM 697 C CA . SER A 1 94 ? 9.329 4.026 11.644 1.00 92.50 94 SER A CA 1
ATOM 698 C C . SER A 1 94 ? 8.537 3.556 10.424 1.00 92.50 94 SER A C 1
ATOM 700 O O . SER A 1 94 ? 7.313 3.582 10.457 1.00 92.50 94 SER A O 1
ATOM 702 N N . GLY A 1 95 ? 9.205 3.165 9.339 1.00 94.06 95 GLY A N 1
ATOM 703 C CA . GLY A 1 95 ? 8.555 2.665 8.131 1.00 94.06 95 GLY A CA 1
ATOM 704 C C . GLY A 1 95 ? 9.296 3.036 6.856 1.00 94.06 95 GLY A C 1
ATOM 705 O O . GLY A 1 95 ? 10.176 3.903 6.844 1.00 94.06 95 GLY A O 1
ATOM 706 N N . THR A 1 96 ? 8.902 2.390 5.767 1.00 95.94 96 THR A N 1
ATOM 707 C CA . THR A 1 96 ? 9.447 2.642 4.435 1.00 95.94 96 THR A CA 1
ATOM 708 C C . THR A 1 96 ? 8.392 3.342 3.587 1.00 95.94 96 THR A C 1
ATOM 710 O O . THR A 1 96 ? 7.210 2.988 3.624 1.00 95.94 96 THR A O 1
ATOM 713 N N . ILE A 1 97 ? 8.805 4.334 2.803 1.00 97.19 97 ILE A N 1
ATOM 714 C CA . ILE A 1 97 ? 7.958 4.892 1.746 1.00 97.19 97 ILE A CA 1
ATOM 715 C C . ILE A 1 97 ? 8.529 4.536 0.377 1.00 97.19 97 ILE A C 1
ATOM 717 O O . ILE A 1 97 ? 9.744 4.568 0.174 1.00 97.19 97 ILE A O 1
ATOM 721 N N . SER A 1 98 ? 7.638 4.202 -0.552 1.00 97.38 98 SER A N 1
ATOM 722 C CA . SER A 1 98 ? 7.964 4.023 -1.963 1.00 97.38 98 SER A CA 1
ATOM 723 C C . SER A 1 98 ? 7.533 5.275 -2.709 1.00 97.38 98 SER A C 1
ATOM 725 O O . SER A 1 98 ? 6.345 5.611 -2.742 1.00 97.38 98 SER A O 1
ATOM 727 N N . VAL A 1 99 ? 8.509 6.024 -3.221 1.00 98.50 99 VAL A N 1
ATOM 728 C CA . VAL A 1 99 ? 8.266 7.329 -3.837 1.00 98.50 99 VAL A CA 1
ATOM 729 C C . VAL A 1 99 ? 8.279 7.183 -5.348 1.00 98.50 99 VAL A C 1
ATOM 731 O O . VAL A 1 99 ? 9.250 6.682 -5.916 1.00 98.50 99 VAL A O 1
ATOM 734 N N . PHE A 1 100 ? 7.223 7.667 -5.995 1.00 98.12 100 PHE A N 1
ATOM 735 C CA . PHE A 1 100 ? 7.032 7.613 -7.437 1.00 98.12 100 PHE A CA 1
ATOM 736 C C . PHE A 1 100 ? 6.956 9.021 -8.032 1.00 98.12 100 PHE A C 1
ATOM 738 O O . PHE A 1 100 ? 6.149 9.848 -7.607 1.00 98.12 100 PHE A O 1
ATOM 745 N N . GLY A 1 101 ? 7.788 9.279 -9.042 1.00 98.25 101 GLY A N 1
ATOM 746 C CA . GLY A 1 101 ? 7.785 10.502 -9.845 1.00 98.25 101 GLY A CA 1
ATOM 747 C C . GLY A 1 101 ? 7.526 10.172 -11.307 1.00 98.25 101 GLY A C 1
ATOM 748 O O . GLY A 1 101 ? 8.467 9.978 -12.083 1.00 98.25 101 GLY A O 1
ATOM 749 N N . PHE A 1 102 ? 6.256 10.065 -11.688 1.00 98.12 102 PHE A N 1
ATOM 750 C CA . PHE A 1 102 ? 5.861 9.664 -13.037 1.00 98.12 102 PHE A CA 1
ATOM 751 C C . PHE A 1 102 ? 6.248 10.727 -14.077 1.00 98.12 102 PHE A C 1
ATOM 753 O O . PHE A 1 102 ? 5.767 11.855 -14.049 1.00 98.12 102 PHE A O 1
ATOM 760 N N . LYS A 1 103 ? 7.126 10.351 -15.015 1.00 97.88 103 LYS A N 1
ATOM 761 C CA . LYS A 1 103 ? 7.591 11.193 -16.136 1.00 97.88 103 LYS A CA 1
ATOM 762 C C . LYS A 1 103 ? 6.626 11.169 -17.325 1.00 97.88 103 LYS A C 1
ATOM 764 O O . LYS A 1 103 ? 6.726 11.990 -18.232 1.00 97.88 103 LYS A O 1
ATOM 769 N N . THR A 1 104 ? 5.722 10.199 -17.331 1.00 97.31 104 THR A N 1
ATOM 770 C CA . THR A 1 104 ? 4.560 10.090 -18.220 1.00 97.31 104 THR A CA 1
ATOM 771 C C . THR A 1 104 ? 3.287 10.296 -17.396 1.00 97.31 104 THR A C 1
ATOM 773 O O . THR A 1 104 ? 3.365 10.242 -16.174 1.00 97.31 104 THR A O 1
ATOM 776 N N . PRO A 1 105 ? 2.097 10.468 -17.998 1.00 96.94 105 PRO A N 1
ATOM 777 C CA . PRO A 1 105 ? 0.851 10.407 -17.235 1.00 96.94 105 PRO A CA 1
ATOM 778 C C . PRO A 1 105 ? 0.768 9.129 -16.387 1.00 96.94 105 PRO A C 1
ATOM 780 O O . PRO A 1 105 ? 1.215 8.067 -16.830 1.00 96.94 105 PRO A O 1
ATOM 783 N N . VAL A 1 106 ? 0.208 9.240 -15.180 1.00 97.50 106 VAL A N 1
ATOM 784 C CA . VAL A 1 106 ? -0.003 8.097 -14.282 1.00 97.50 106 VAL A CA 1
ATOM 785 C C . VAL A 1 106 ? -1.122 7.225 -14.861 1.00 97.50 106 VAL A C 1
ATOM 787 O O . VAL A 1 106 ? -2.235 7.729 -15.045 1.00 97.50 106 VAL A O 1
ATOM 790 N N . PRO A 1 107 ? -0.873 5.942 -15.176 1.00 96.75 107 PRO A N 1
ATOM 791 C CA . PRO A 1 107 ? -1.932 5.058 -15.645 1.00 96.75 107 PRO A CA 1
ATOM 792 C C . PRO A 1 107 ? -2.982 4.844 -14.553 1.00 96.75 107 PRO A C 1
ATOM 794 O O . PRO A 1 107 ? -2.650 4.504 -13.425 1.00 96.75 107 PRO A O 1
ATOM 797 N N . TYR A 1 108 ? -4.263 5.000 -14.879 1.00 95.75 108 TYR A N 1
ATOM 798 C CA . TYR A 1 108 ? -5.337 4.653 -13.947 1.00 95.75 108 TYR A CA 1
ATOM 799 C C . TYR A 1 108 ? -5.355 3.127 -13.707 1.00 95.75 108 TYR A C 1
ATOM 801 O O . TYR A 1 108 ? -5.240 2.386 -14.688 1.00 95.75 108 TYR A O 1
ATOM 809 N N . PRO A 1 109 ? -5.514 2.628 -12.462 1.00 95.94 109 PRO A N 1
ATOM 810 C CA . PRO A 1 109 ? -5.866 3.334 -11.221 1.00 95.94 109 PRO A CA 1
ATOM 811 C C . PRO A 1 109 ? -4.683 3.669 -10.287 1.00 95.94 109 PRO A C 1
ATOM 813 O O . PRO A 1 109 ? -4.916 3.954 -9.112 1.00 95.94 109 PRO A O 1
ATOM 816 N N . PHE A 1 110 ? -3.439 3.615 -10.766 1.00 96.81 110 PHE A N 1
ATOM 817 C CA . PHE A 1 110 ? -2.255 3.838 -9.930 1.00 96.81 110 PHE A CA 1
ATOM 818 C C . PHE A 1 110 ? -2.256 5.240 -9.302 1.00 96.81 110 PHE A C 1
ATOM 820 O O . PHE A 1 110 ? -2.717 6.212 -9.908 1.00 96.81 110 PHE A O 1
ATOM 827 N N . GLY A 1 111 ? -1.773 5.332 -8.065 1.00 94.81 111 GLY A N 1
ATOM 828 C CA . GLY A 1 111 ? -1.854 6.529 -7.223 1.00 94.81 111 GLY A CA 1
ATOM 829 C C . GLY A 1 111 ? -3.077 6.562 -6.308 1.00 94.81 111 GLY A C 1
ATOM 830 O O . GLY A 1 111 ? -3.122 7.371 -5.381 1.00 94.81 111 GLY A O 1
ATOM 831 N N . ALA A 1 112 ? -4.062 5.688 -6.535 1.00 95.12 112 ALA A N 1
ATOM 832 C CA . ALA A 1 112 ? -5.196 5.526 -5.629 1.00 95.12 112 ALA A CA 1
ATOM 833 C C . ALA A 1 112 ? -4.920 4.495 -4.523 1.00 95.12 112 ALA A C 1
ATOM 835 O O . ALA A 1 112 ? -5.565 4.534 -3.472 1.00 95.12 112 ALA A O 1
ATOM 836 N N . GLU A 1 113 ? -4.005 3.554 -4.754 1.00 95.06 113 GLU A N 1
ATOM 837 C CA . GLU A 1 113 ? -3.512 2.637 -3.734 1.00 95.06 113 GLU A CA 1
ATOM 838 C C . GLU A 1 113 ? -2.583 3.349 -2.750 1.00 95.06 113 GLU A C 1
ATOM 840 O O . GLU A 1 113 ? -1.812 4.235 -3.114 1.00 95.06 113 GLU A O 1
ATOM 845 N N . ARG A 1 114 ? -2.681 2.977 -1.474 1.00 91.75 114 ARG A N 1
ATOM 846 C CA . ARG A 1 114 ? -1.986 3.700 -0.397 1.00 91.75 114 ARG A CA 1
ATOM 847 C C . ARG A 1 114 ? -0.723 3.007 0.084 1.00 91.75 114 ARG A C 1
ATOM 849 O O . ARG A 1 114 ? 0.202 3.669 0.551 1.00 91.75 114 ARG A O 1
ATOM 856 N N . THR A 1 115 ? -0.714 1.682 0.026 1.00 94.81 115 THR A N 1
ATOM 857 C CA . THR A 1 115 ? 0.345 0.865 0.607 1.00 94.81 115 THR A CA 1
ATOM 858 C C . THR A 1 115 ? 0.560 -0.375 -0.245 1.00 94.81 115 THR A C 1
ATOM 860 O O . THR A 1 115 ? -0.419 -0.995 -0.678 1.00 94.81 115 THR A O 1
ATOM 863 N N . GLY A 1 116 ? 1.824 -0.714 -0.473 1.00 96.69 116 GLY A N 1
ATOM 864 C CA . GLY A 1 116 ? 2.256 -1.983 -1.038 1.00 96.69 116 GLY A CA 1
ATOM 865 C C . GLY A 1 116 ? 2.645 -2.950 0.066 1.00 96.69 116 GLY A C 1
ATOM 866 O O . GLY A 1 116 ? 3.462 -2.601 0.917 1.00 96.69 116 GLY A O 1
ATOM 867 N N . TYR A 1 117 ? 2.059 -4.145 0.043 1.00 97.62 117 TYR A N 1
ATOM 868 C CA . TYR A 1 117 ? 2.321 -5.226 0.991 1.00 97.62 117 TYR A CA 1
ATOM 869 C C . TYR A 1 117 ? 3.091 -6.359 0.328 1.00 97.62 117 TYR A C 1
ATOM 871 O O . TYR A 1 117 ? 2.627 -6.931 -0.666 1.00 97.62 117 TYR A O 1
ATOM 879 N N . LEU A 1 118 ? 4.254 -6.688 0.896 1.00 97.81 118 LEU A N 1
ATOM 880 C CA . LEU A 1 118 ? 5.065 -7.788 0.390 1.00 97.81 118 LEU A CA 1
ATOM 881 C C . LEU A 1 118 ? 4.427 -9.103 0.809 1.00 97.81 118 LEU A C 1
ATOM 883 O O . LEU A 1 118 ? 4.212 -9.357 2.000 1.00 97.81 118 LEU A O 1
ATOM 887 N N . VAL A 1 119 ? 4.171 -9.957 -0.174 1.00 98.44 119 VAL A N 1
ATOM 888 C CA . VAL A 1 119 ? 3.638 -11.294 0.061 1.00 98.44 119 VAL A CA 1
ATOM 889 C C . VAL A 1 119 ? 4.664 -12.374 -0.239 1.00 98.44 119 VAL A C 1
ATOM 891 O O . VAL A 1 119 ? 5.543 -12.194 -1.075 1.00 98.44 119 VAL A O 1
ATOM 894 N N . THR A 1 120 ? 4.556 -13.517 0.436 1.00 97.31 120 THR A N 1
ATOM 895 C CA . THR A 1 120 ? 5.416 -14.690 0.199 1.00 97.31 120 THR A CA 1
ATOM 896 C C . THR A 1 120 ? 5.070 -15.422 -1.099 1.00 97.31 120 THR A C 1
ATOM 898 O O . THR A 1 120 ? 5.952 -15.987 -1.744 1.00 97.31 120 THR A O 1
ATOM 901 N N . ASP A 1 121 ? 3.796 -15.393 -1.496 1.00 97.00 121 ASP A N 1
ATOM 902 C CA . ASP A 1 121 ? 3.259 -16.034 -2.696 1.00 97.00 121 ASP A CA 1
ATOM 903 C C . ASP A 1 121 ? 2.140 -15.160 -3.282 1.00 97.00 121 ASP A C 1
ATOM 905 O O . ASP A 1 121 ? 1.070 -15.001 -2.687 1.00 97.00 121 ASP A O 1
ATOM 909 N N . MET A 1 122 ? 2.400 -14.584 -4.458 1.00 98.00 122 MET A N 1
ATOM 910 C CA . MET A 1 122 ? 1.465 -13.696 -5.153 1.00 98.00 122 MET A CA 1
ATOM 911 C C . MET A 1 122 ? 0.150 -14.391 -5.526 1.00 98.00 122 MET A C 1
ATOM 913 O O . MET A 1 122 ? -0.927 -13.826 -5.332 1.00 98.00 122 MET A O 1
ATOM 917 N N . ASP A 1 123 ? 0.213 -15.619 -6.042 1.00 98.06 123 ASP A N 1
ATOM 918 C CA . ASP A 1 123 ? -0.971 -16.315 -6.549 1.00 98.06 123 ASP A CA 1
ATOM 919 C C . ASP A 1 123 ? -1.874 -16.739 -5.381 1.00 98.06 123 ASP A C 1
ATOM 921 O O . ASP A 1 123 ? -3.102 -16.586 -5.434 1.00 98.06 123 ASP A O 1
ATOM 925 N N . ALA A 1 124 ? -1.269 -17.198 -4.280 1.00 98.12 124 ALA A N 1
ATOM 926 C CA . ALA A 1 124 ? -1.983 -17.483 -3.040 1.00 98.12 124 ALA A CA 1
ATOM 927 C C . ALA A 1 124 ? -2.585 -16.214 -2.415 1.00 98.12 124 ALA A C 1
ATOM 929 O O . ALA A 1 124 ? -3.743 -16.241 -1.981 1.00 98.12 124 ALA A O 1
ATOM 930 N N . ALA A 1 125 ? -1.843 -15.103 -2.399 1.00 98.25 125 ALA A N 1
ATOM 931 C CA . ALA A 1 125 ? -2.308 -13.839 -1.836 1.00 98.25 125 ALA A CA 1
ATOM 932 C C . ALA A 1 125 ? -3.498 -13.266 -2.614 1.00 98.25 125 ALA A C 1
ATOM 934 O O . ALA A 1 125 ? -4.534 -12.981 -2.015 1.00 98.25 125 ALA A O 1
ATOM 935 N N . VAL A 1 126 ? -3.409 -13.172 -3.944 1.00 98.50 126 VAL A N 1
ATOM 936 C CA . VAL A 1 126 ? -4.508 -12.670 -4.787 1.00 98.50 126 VAL A CA 1
ATOM 937 C C . VAL A 1 126 ? -5.740 -13.571 -4.675 1.00 98.50 126 VAL A C 1
ATOM 939 O O . VAL A 1 126 ? -6.865 -13.077 -4.537 1.00 98.50 126 VAL A O 1
ATOM 942 N N . LYS A 1 127 ? -5.552 -14.897 -4.663 1.00 98.25 127 LYS A N 1
ATOM 943 C CA . LYS A 1 127 ? -6.648 -15.852 -4.442 1.00 98.25 127 LYS A CA 1
ATOM 944 C C . LYS A 1 127 ? -7.308 -15.653 -3.076 1.00 98.25 127 LYS A C 1
ATOM 946 O O . LYS A 1 127 ? -8.537 -15.654 -2.997 1.00 98.25 127 LYS A O 1
ATOM 951 N N . SER A 1 128 ? -6.514 -15.482 -2.017 1.00 98.06 128 SER A N 1
ATOM 952 C CA . SER A 1 128 ? -7.018 -15.229 -0.663 1.00 98.06 128 SER A CA 1
ATOM 953 C C . SER A 1 128 ? -7.757 -13.893 -0.581 1.00 98.06 128 SER A C 1
ATOM 955 O O . SER A 1 128 ? -8.853 -13.843 -0.029 1.00 98.06 128 SER A O 1
ATOM 957 N N . ALA A 1 129 ? -7.224 -12.829 -1.185 1.00 98.19 129 ALA A N 1
ATOM 958 C CA . ALA A 1 129 ? -7.861 -11.515 -1.209 1.00 98.19 129 ALA A CA 1
ATOM 959 C C . ALA A 1 129 ? -9.250 -11.581 -1.868 1.00 98.19 129 ALA A C 1
ATOM 961 O O . ALA A 1 129 ? -10.234 -11.146 -1.268 1.00 98.19 129 ALA A O 1
ATOM 962 N N . ARG A 1 130 ? -9.363 -12.227 -3.041 1.00 98.25 130 ARG A N 1
ATOM 963 C CA . ARG A 1 130 ? -10.659 -12.461 -3.712 1.00 98.25 130 ARG A CA 1
ATOM 964 C C . ARG A 1 130 ? -11.619 -13.282 -2.851 1.00 98.25 130 ARG A C 1
ATOM 966 O O . ARG A 1 130 ? -12.788 -12.926 -2.718 1.00 98.25 130 ARG A O 1
ATOM 973 N N . ALA A 1 131 ? -11.138 -14.370 -2.246 1.00 98.00 131 ALA A N 1
ATOM 974 C CA . ALA A 1 131 ? -11.956 -15.217 -1.372 1.00 98.00 131 ALA A CA 1
ATOM 975 C C . ALA A 1 131 ? -12.485 -14.458 -0.142 1.00 98.00 131 ALA A C 1
ATOM 977 O O . ALA A 1 131 ? -13.568 -14.765 0.354 1.00 98.00 131 ALA A O 1
ATOM 978 N N . HIS A 1 132 ? -11.752 -13.436 0.303 1.00 97.75 132 HIS A N 1
ATOM 979 C CA . HIS A 1 132 ? -12.136 -12.531 1.379 1.00 97.75 132 HIS A CA 1
ATOM 980 C C . HIS A 1 132 ? -12.711 -11.204 0.859 1.00 97.75 132 HIS A C 1
ATOM 982 O O . HIS A 1 132 ? -12.684 -10.199 1.557 1.00 97.75 132 HIS A O 1
ATOM 988 N N . GLY A 1 133 ? -13.286 -11.182 -0.345 1.00 96.62 133 GLY A N 1
ATOM 989 C CA . GLY A 1 133 ? -14.125 -10.080 -0.819 1.00 96.62 133 GLY A CA 1
ATOM 990 C C . GLY A 1 133 ? -13.388 -8.803 -1.220 1.00 96.62 133 GLY A C 1
ATOM 991 O O . GLY A 1 133 ? -14.016 -7.745 -1.210 1.00 96.62 133 GLY A O 1
ATOM 992 N N . ALA A 1 134 ? -12.095 -8.882 -1.539 1.00 98.31 134 ALA A N 1
ATOM 993 C CA . ALA A 1 134 ? -11.418 -7.840 -2.303 1.00 98.31 134 ALA A CA 1
ATOM 994 C C . ALA A 1 134 ? -11.673 -8.022 -3.807 1.00 98.31 134 ALA A C 1
ATOM 996 O O . ALA A 1 134 ? -11.613 -9.143 -4.323 1.00 98.31 134 ALA A O 1
ATOM 997 N N . ASP A 1 135 ? -11.877 -6.916 -4.513 1.00 98.31 135 ASP A N 1
ATOM 998 C CA . ASP A 1 135 ? -11.876 -6.888 -5.972 1.00 98.31 135 ASP A CA 1
ATOM 999 C C . ASP A 1 135 ? -10.442 -6.710 -6.474 1.00 98.31 135 ASP A C 1
ATOM 1001 O O . ASP A 1 135 ? -9.708 -5.860 -5.977 1.00 98.31 135 ASP A O 1
ATOM 1005 N N . VAL A 1 136 ? -10.026 -7.484 -7.474 1.00 98.38 136 VAL A N 1
ATOM 1006 C CA . VAL A 1 136 ? -8.746 -7.250 -8.158 1.00 98.38 136 VAL A CA 1
ATOM 1007 C C . VAL A 1 136 ? -8.994 -6.236 -9.263 1.00 98.38 136 VAL A C 1
ATOM 1009 O O . VAL A 1 136 ? -9.630 -6.558 -10.265 1.00 98.38 136 VAL A O 1
ATOM 1012 N N . ILE A 1 137 ? -8.536 -5.004 -9.050 1.00 98.12 137 ILE A N 1
ATOM 1013 C CA . ILE A 1 137 ? -8.759 -3.879 -9.971 1.00 98.12 137 ILE A CA 1
ATOM 1014 C C . ILE A 1 137 ? -7.618 -3.715 -10.979 1.00 98.12 137 ILE A C 1
ATOM 1016 O O . ILE A 1 137 ? -7.804 -3.090 -12.020 1.00 98.12 137 ILE A O 1
ATOM 1020 N N . VAL A 1 138 ? -6.459 -4.314 -10.695 1.00 98.31 138 VAL A N 1
ATOM 1021 C CA . VAL A 1 138 ? -5.384 -4.566 -11.658 1.00 98.31 138 VAL A CA 1
ATOM 1022 C C . VAL A 1 138 ? -4.924 -6.005 -11.451 1.00 98.31 138 VAL A C 1
ATOM 1024 O O . VAL A 1 138 ? -4.431 -6.340 -10.371 1.00 98.31 138 VAL A O 1
ATOM 1027 N N . ASP A 1 139 ? -5.131 -6.854 -12.462 1.00 98.19 139 ASP A N 1
ATOM 1028 C CA . ASP A 1 139 ? -4.697 -8.257 -12.443 1.00 98.19 139 ASP A CA 1
ATOM 1029 C C . ASP A 1 139 ? -3.183 -8.373 -12.289 1.00 98.19 139 ASP A C 1
ATOM 1031 O O . ASP A 1 139 ? -2.455 -7.446 -12.624 1.00 98.19 139 ASP A O 1
ATOM 1035 N N . THR A 1 140 ? -2.710 -9.525 -11.809 1.00 98.25 140 THR A N 1
ATOM 1036 C CA . THR A 1 140 ? -1.282 -9.759 -11.592 1.00 98.25 140 THR A CA 1
ATOM 1037 C C . THR A 1 140 ? -0.469 -9.514 -12.862 1.00 98.25 140 THR A C 1
ATOM 1039 O O . THR A 1 140 ? -0.738 -10.118 -13.902 1.00 98.25 140 THR A O 1
ATOM 1042 N N . PHE A 1 141 ? 0.559 -8.675 -12.765 1.00 97.81 141 PHE A N 1
ATOM 1043 C CA . PHE A 1 141 ? 1.449 -8.333 -13.873 1.00 97.81 141 PHE A CA 1
ATOM 1044 C C . PHE A 1 141 ? 2.920 -8.404 -13.438 1.00 97.81 141 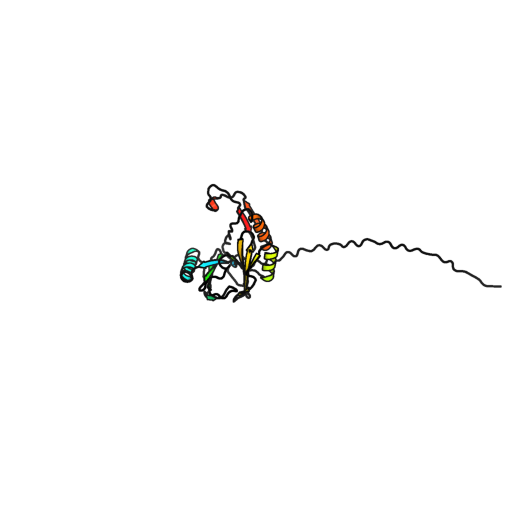PHE A C 1
ATOM 1046 O O .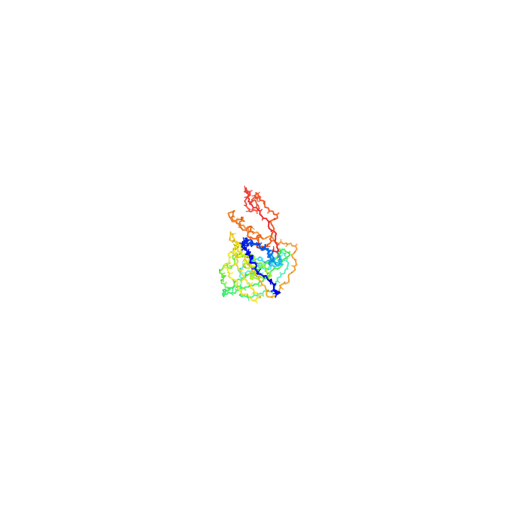 PHE A 1 141 ? 3.209 -8.278 -12.248 1.00 97.81 141 PHE A O 1
ATOM 1053 N N . PRO A 1 142 ? 3.856 -8.659 -14.371 1.00 96.19 142 PRO A N 1
ATOM 1054 C CA . PRO A 1 142 ? 5.279 -8.627 -14.064 1.00 96.19 142 PRO A CA 1
ATOM 1055 C C . PRO A 1 142 ? 5.781 -7.187 -13.945 1.00 96.19 142 PRO A C 1
ATOM 1057 O O . PRO A 1 142 ? 5.407 -6.324 -14.745 1.00 96.19 142 PRO A O 1
ATOM 1060 N N . ASP A 1 143 ? 6.697 -6.967 -13.013 1.00 88.44 143 ASP A N 1
ATOM 1061 C CA . ASP A 1 143 ? 7.522 -5.764 -12.937 1.00 88.44 143 ASP A CA 1
ATOM 1062 C C . ASP A 1 143 ? 9.010 -6.147 -13.137 1.00 88.44 143 ASP A C 1
ATOM 1064 O O . ASP A 1 143 ? 9.319 -7.318 -13.392 1.00 88.44 143 ASP A O 1
ATOM 1068 N N . PRO A 1 144 ? 9.965 -5.199 -13.095 1.00 87.62 144 PRO A N 1
ATOM 1069 C CA . PRO A 1 144 ? 11.375 -5.505 -13.334 1.00 87.62 144 PRO A CA 1
ATOM 1070 C C . PRO A 1 144 ? 12.015 -6.524 -12.375 1.00 87.62 144 PRO A C 1
ATOM 1072 O O . PRO A 1 144 ? 13.062 -7.074 -12.728 1.00 87.62 144 PRO A O 1
ATOM 1075 N N . ILE A 1 145 ? 11.454 -6.752 -11.181 1.00 91.56 145 ILE A N 1
ATOM 1076 C CA . ILE A 1 145 ? 12.071 -7.577 -10.124 1.00 91.56 145 ILE A CA 1
ATOM 1077 C C . ILE A 1 145 ? 11.105 -8.600 -9.502 1.00 91.56 145 ILE A C 1
ATOM 1079 O O . ILE A 1 145 ? 11.415 -9.199 -8.469 1.00 91.56 145 ILE A O 1
ATOM 1083 N N . GLY A 1 146 ? 9.933 -8.808 -10.098 1.00 95.75 146 GLY A N 1
ATOM 1084 C CA . GLY A 1 146 ? 8.826 -9.417 -9.385 1.00 95.75 146 GLY A CA 1
ATOM 1085 C C . GLY A 1 146 ? 7.480 -9.368 -10.104 1.00 95.75 146 GLY A C 1
ATOM 1086 O O . GLY A 1 146 ? 7.373 -9.468 -11.332 1.00 95.75 146 GLY A O 1
ATOM 1087 N N . ARG A 1 147 ? 6.425 -9.327 -9.289 1.00 97.94 147 ARG A N 1
ATOM 1088 C CA . ARG A 1 147 ? 5.027 -9.256 -9.710 1.00 97.94 147 ARG A CA 1
ATOM 1089 C C . ARG A 1 147 ? 4.248 -8.343 -8.781 1.00 97.94 147 ARG A C 1
ATOM 1091 O O . ARG A 1 147 ? 4.480 -8.339 -7.573 1.00 97.94 147 ARG A O 1
ATOM 1098 N N . ASP A 1 148 ? 3.226 -7.723 -9.343 1.00 98.12 148 ASP A N 1
ATOM 1099 C CA . ASP A 1 148 ? 2.328 -6.816 -8.645 1.00 98.12 148 ASP A CA 1
ATOM 1100 C C . ASP A 1 148 ? 0.874 -7.112 -8.981 1.00 98.12 148 ASP A C 1
ATOM 1102 O O . ASP A 1 148 ? 0.557 -7.600 -10.065 1.00 98.12 148 ASP A O 1
ATOM 1106 N N . ALA A 1 149 ? -0.018 -6.771 -8.060 1.00 98.56 149 ALA A N 1
ATOM 1107 C CA . ALA A 1 149 ? -1.452 -6.668 -8.290 1.00 98.56 149 ALA A CA 1
ATOM 1108 C C . ALA A 1 149 ? -2.015 -5.511 -7.459 1.00 98.56 149 ALA A C 1
ATOM 1110 O O . ALA A 1 149 ? -1.497 -5.199 -6.385 1.00 98.56 149 ALA A O 1
ATOM 1111 N N . VAL A 1 150 ? -3.114 -4.908 -7.912 1.00 98.62 150 VAL A N 1
ATOM 1112 C CA . VAL A 1 150 ? -3.835 -3.901 -7.120 1.00 98.62 150 VAL A CA 1
ATOM 1113 C C . VAL A 1 150 ? -5.221 -4.427 -6.796 1.00 98.62 150 VAL A C 1
ATOM 1115 O O . VAL A 1 150 ? -5.976 -4.835 -7.684 1.00 98.62 150 VAL A O 1
ATOM 1118 N N . VAL A 1 151 ? -5.561 -4.404 -5.510 1.00 98.56 151 VAL A N 1
ATOM 1119 C CA . VAL A 1 151 ? -6.852 -4.851 -4.991 1.00 98.56 151 VAL A CA 1
ATOM 1120 C C . VAL A 1 151 ? -7.599 -3.705 -4.319 1.00 98.56 151 VAL A C 1
ATOM 1122 O O . VAL A 1 151 ? -6.988 -2.784 -3.777 1.00 98.56 151 VAL A O 1
ATOM 1125 N N . SER A 1 152 ? -8.926 -3.771 -4.335 1.00 98.19 152 SER A N 1
ATOM 1126 C CA . SER A 1 152 ? -9.816 -2.852 -3.632 1.00 98.19 152 SER A CA 1
ATOM 1127 C C . SER A 1 152 ? -10.640 -3.618 -2.609 1.00 98.19 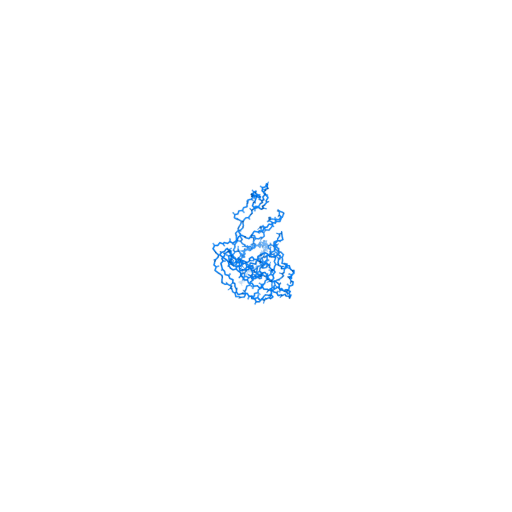152 SER A C 1
ATOM 1129 O O . SER A 1 152 ? -11.383 -4.542 -2.945 1.00 98.19 152 SER A O 1
ATOM 1131 N N . TRP A 1 153 ? -10.505 -3.246 -1.341 1.00 97.88 153 TRP A N 1
ATOM 1132 C CA . TRP A 1 153 ? -11.323 -3.793 -0.269 1.00 97.88 153 TRP A CA 1
ATOM 1133 C C . TRP A 1 153 ? -12.674 -3.071 -0.170 1.00 97.88 153 TRP A C 1
ATOM 1135 O O . TRP A 1 153 ? -12.800 -1.909 -0.581 1.00 97.88 153 TRP A O 1
ATOM 1145 N N . PRO A 1 154 ? -13.686 -3.695 0.465 1.00 95.56 154 PRO A N 1
ATOM 1146 C CA . PRO A 1 154 ? -14.960 -3.043 0.743 1.00 95.56 154 PRO A CA 1
ATOM 1147 C C . PRO A 1 154 ? -14.776 -1.673 1.404 1.00 95.56 154 PRO A C 1
ATOM 1149 O O . PRO A 1 154 ? -14.071 -1.535 2.400 1.00 95.56 154 PRO A O 1
ATOM 1152 N N . GLY A 1 155 ? -15.441 -0.654 0.858 1.00 94.50 155 GLY A N 1
ATOM 1153 C CA . GLY A 1 155 ? -15.259 0.733 1.298 1.00 94.50 155 GLY A CA 1
ATOM 1154 C C . GLY A 1 155 ? -14.210 1.519 0.507 1.00 94.50 155 GLY A C 1
ATOM 1155 O O . GLY A 1 155 ? -13.963 2.667 0.861 1.00 94.50 155 GLY A O 1
ATOM 1156 N N . GLY A 1 156 ? -13.645 0.946 -0.563 1.00 94.94 156 GLY A N 1
ATOM 1157 C CA . GLY A 1 156 ? -12.771 1.656 -1.505 1.00 94.94 156 GLY A CA 1
ATOM 1158 C C . GLY A 1 156 ? -11.328 1.795 -1.025 1.00 94.94 156 GLY A C 1
ATOM 1159 O O . GLY A 1 156 ? -10.637 2.736 -1.408 1.00 94.94 156 GLY A O 1
ATOM 1160 N N . VAL A 1 157 ? -10.875 0.889 -0.153 1.00 96.19 157 VAL A N 1
ATOM 1161 C CA . VAL A 1 157 ? -9.486 0.877 0.318 1.00 96.19 157 VAL A CA 1
ATOM 1162 C C . VAL A 1 157 ? -8.640 0.126 -0.704 1.00 96.19 157 VAL A C 1
ATOM 1164 O O . VAL A 1 157 ? -8.684 -1.101 -0.764 1.00 96.19 157 VAL A O 1
ATOM 1167 N N . ASN A 1 158 ? -7.883 0.872 -1.505 1.00 97.44 158 ASN A N 1
ATOM 1168 C CA . ASN A 1 158 ? -7.007 0.314 -2.530 1.00 97.44 158 ASN A CA 1
ATOM 1169 C C . ASN A 1 158 ? -5.617 0.008 -1.961 1.00 97.44 158 ASN A C 1
ATOM 1171 O O . ASN A 1 158 ? -5.035 0.813 -1.226 1.00 97.44 158 ASN A O 1
ATOM 1175 N N . MET A 1 159 ? -5.080 -1.148 -2.331 1.00 96.81 159 MET A N 1
ATOM 1176 C CA . MET A 1 159 ? -3.834 -1.696 -1.803 1.00 96.81 159 MET A CA 1
ATOM 1177 C C . MET A 1 159 ? -3.087 -2.430 -2.913 1.00 96.81 159 MET A C 1
ATOM 1179 O O . MET A 1 159 ? -3.709 -3.136 -3.710 1.00 96.81 159 MET A O 1
ATOM 1183 N N . GLN A 1 160 ? -1.765 -2.290 -2.949 1.00 98.25 160 GLN A N 1
ATOM 1184 C CA . GLN A 1 160 ? -0.917 -3.124 -3.792 1.00 98.25 160 GLN A CA 1
ATOM 1185 C C . GLN A 1 160 ? -0.510 -4.378 -3.012 1.00 98.25 160 GLN A C 1
ATOM 1187 O O . GLN A 1 160 ? -0.136 -4.313 -1.841 1.00 98.25 160 GLN A O 1
ATOM 1192 N N . LEU A 1 161 ? -0.566 -5.522 -3.682 1.00 98.56 161 LEU A N 1
ATOM 1193 C CA . LEU A 1 161 ? 0.187 -6.709 -3.301 1.00 98.56 161 LEU A CA 1
ATOM 1194 C C . LEU A 1 161 ? 1.393 -6.775 -4.223 1.00 98.56 161 LEU A C 1
ATOM 1196 O O . LEU A 1 161 ? 1.218 -6.668 -5.438 1.00 98.56 161 LEU A O 1
ATOM 1200 N N . TYR A 1 162 ? 2.579 -6.964 -3.662 1.00 98.00 162 TYR A N 1
ATOM 1201 C CA . TYR A 1 162 ? 3.796 -7.111 -4.448 1.00 98.00 162 TYR A CA 1
ATOM 1202 C C . TYR A 1 162 ? 4.605 -8.317 -3.980 1.00 98.00 162 TYR A C 1
ATOM 1204 O O . TYR A 1 162 ? 4.479 -8.784 -2.845 1.00 98.00 162 TYR A O 1
ATOM 1212 N N . TRP A 1 163 ? 5.398 -8.870 -4.885 1.00 98.12 163 TRP A N 1
ATOM 1213 C CA . TRP A 1 163 ? 6.246 -10.032 -4.650 1.00 98.12 163 TRP A CA 1
ATOM 1214 C C . TRP A 1 163 ? 7.526 -9.877 -5.461 1.00 98.12 163 TRP A C 1
ATOM 1216 O O . TRP A 1 163 ? 7.452 -9.519 -6.631 1.00 98.12 163 TRP A O 1
ATOM 1226 N N . HIS A 1 164 ? 8.683 -10.191 -4.881 1.00 96.06 164 HIS A N 1
ATOM 1227 C CA . HIS A 1 164 ? 9.971 -10.129 -5.576 1.00 96.06 164 HIS A CA 1
ATOM 1228 C C . HIS A 1 164 ? 10.523 -11.523 -5.881 1.00 96.06 164 HIS A C 1
ATOM 1230 O O . HIS A 1 164 ? 10.397 -12.442 -5.070 1.00 96.06 164 HIS A O 1
ATOM 1236 N N . THR A 1 165 ? 11.210 -11.662 -7.018 1.00 94.69 165 THR A N 1
ATOM 1237 C CA . THR A 1 165 ? 11.922 -12.898 -7.384 1.00 94.69 165 THR A CA 1
ATOM 1238 C C . THR A 1 165 ? 13.085 -13.203 -6.446 1.00 94.69 165 THR A C 1
ATOM 1240 O O . THR A 1 165 ? 13.419 -14.367 -6.236 1.00 94.69 165 THR A O 1
ATOM 1243 N N . GLU A 1 166 ? 13.700 -12.159 -5.891 1.00 93.62 166 GLU A N 1
ATOM 1244 C CA . GLU A 1 166 ? 14.725 -12.248 -4.858 1.00 93.62 166 GLU A CA 1
ATOM 1245 C C . GLU A 1 166 ? 14.201 -11.579 -3.588 1.00 93.62 166 GLU A C 1
ATOM 1247 O O . GLU A 1 166 ? 13.747 -10.434 -3.621 1.00 93.62 166 GLU A O 1
ATOM 1252 N N . ALA A 1 167 ? 14.237 -12.305 -2.469 1.00 90.12 167 ALA A N 1
ATOM 1253 C CA . ALA A 1 167 ? 13.734 -11.792 -1.205 1.00 90.12 167 ALA A CA 1
ATOM 1254 C C . ALA A 1 167 ? 14.558 -10.564 -0.774 1.00 90.12 167 ALA A C 1
ATOM 1256 O O . ALA A 1 167 ? 15.776 -10.681 -0.608 1.00 90.12 167 ALA A O 1
ATOM 1257 N N . PRO A 1 168 ? 13.927 -9.394 -0.576 1.00 92.12 168 PRO A N 1
ATOM 1258 C CA . PRO A 1 168 ? 14.637 -8.235 -0.065 1.00 92.12 168 PRO A CA 1
ATOM 1259 C C . PRO A 1 168 ? 15.063 -8.471 1.389 1.00 92.12 168 PRO A C 1
ATOM 1261 O O . PRO A 1 168 ? 14.439 -9.240 2.119 1.00 92.12 168 PRO A O 1
ATOM 1264 N N . HIS A 1 169 ? 16.103 -7.763 1.824 1.00 93.50 169 HIS A N 1
ATOM 1265 C CA . HIS A 1 169 ? 16.542 -7.757 3.215 1.00 93.50 169 HIS A CA 1
ATOM 1266 C C . HIS A 1 169 ? 16.579 -6.321 3.733 1.00 93.50 169 HIS A C 1
ATOM 1268 O O . HIS A 1 169 ? 17.488 -5.560 3.395 1.00 93.50 169 HIS A O 1
ATOM 1274 N N . TYR A 1 170 ? 15.592 -5.961 4.553 1.00 93.94 170 TYR A N 1
ATOM 1275 C CA . TYR A 1 170 ? 15.513 -4.655 5.209 1.00 93.94 170 TYR A CA 1
ATOM 1276 C C . TYR A 1 170 ? 15.722 -4.809 6.712 1.00 93.94 170 TYR A C 1
ATOM 1278 O O . TYR A 1 170 ? 15.316 -5.811 7.305 1.00 93.94 170 TYR A O 1
ATOM 1286 N N . ASP A 1 171 ? 16.335 -3.800 7.327 1.00 93.00 171 ASP A N 1
ATOM 1287 C CA . ASP A 1 171 ? 16.470 -3.745 8.778 1.00 93.00 171 ASP A CA 1
ATOM 1288 C C . ASP A 1 171 ? 15.091 -3.700 9.449 1.00 93.00 171 ASP A C 1
ATOM 1290 O O . ASP A 1 171 ? 14.111 -3.189 8.899 1.00 93.00 171 ASP A O 1
ATOM 1294 N N . ALA A 1 172 ? 15.009 -4.236 10.665 1.00 93.75 172 ALA A N 1
ATOM 1295 C CA . ALA A 1 172 ? 13.787 -4.165 11.450 1.00 93.75 172 ALA A CA 1
ATOM 1296 C C . ALA A 1 172 ? 13.445 -2.707 11.796 1.00 93.75 172 ALA A C 1
ATOM 1298 O O . ALA A 1 172 ? 14.318 -1.912 12.153 1.00 93.75 172 ALA A O 1
ATOM 1299 N N . LEU A 1 173 ? 12.154 -2.375 11.750 1.00 95.19 173 LEU A N 1
ATOM 1300 C CA . LEU A 1 173 ? 11.676 -1.071 12.195 1.00 95.19 173 LEU A CA 1
ATOM 1301 C C . LEU A 1 173 ? 11.846 -0.931 13.712 1.00 95.19 173 LEU A C 1
ATOM 1303 O O . LEU A 1 173 ? 11.589 -1.867 14.469 1.00 95.19 173 LEU A O 1
ATOM 1307 N N . GLN A 1 174 ? 12.206 0.268 14.170 1.00 95.31 174 GLN A N 1
ATOM 1308 C CA . GLN A 1 174 ? 12.169 0.609 15.596 1.00 95.31 174 GLN A CA 1
ATOM 1309 C C . GLN A 1 174 ? 10.724 0.723 16.095 1.00 95.31 174 GLN A C 1
ATOM 1311 O O . GLN A 1 174 ? 10.430 0.403 17.244 1.00 95.31 174 GLN A O 1
ATOM 1316 N N . THR A 1 175 ? 9.819 1.178 15.223 1.00 92.56 175 THR A N 1
ATOM 1317 C CA . THR A 1 175 ? 8.376 1.269 15.483 1.00 92.56 175 THR A CA 1
ATOM 1318 C C . THR A 1 175 ? 7.603 0.934 14.213 1.00 92.56 175 THR A C 1
ATOM 1320 O O . THR A 1 175 ? 7.999 1.352 13.130 1.00 92.56 175 THR A O 1
ATOM 1323 N N . VAL A 1 176 ? 6.504 0.191 14.336 1.00 91.38 176 VAL A N 1
ATOM 1324 C CA . VAL A 1 176 ? 5.631 -0.127 13.197 1.00 91.38 176 VAL A CA 1
ATOM 1325 C C . VAL A 1 176 ? 4.686 1.056 12.949 1.00 91.38 176 VAL A C 1
ATOM 1327 O O . VAL A 1 176 ? 4.040 1.506 13.902 1.00 91.38 176 VAL A O 1
ATOM 1330 N N . PRO A 1 177 ? 4.598 1.589 11.715 1.00 88.69 177 PRO A N 1
ATOM 1331 C CA . PRO A 1 177 ? 3.718 2.708 11.416 1.00 88.69 177 PRO A CA 1
ATOM 1332 C C . PRO A 1 177 ? 2.251 2.281 11.475 1.00 88.69 177 PRO A C 1
ATOM 1334 O O . PRO A 1 177 ? 1.882 1.161 11.133 1.00 88.69 177 PRO A O 1
ATOM 1337 N N . GLU A 1 178 ? 1.380 3.209 11.860 1.00 88.81 178 GLU A N 1
ATOM 1338 C CA . GLU A 1 178 ? -0.061 2.978 11.797 1.00 88.81 178 GLU A CA 1
ATOM 1339 C C . GLU A 1 178 ? -0.570 3.183 10.360 1.00 88.81 178 GLU A C 1
ATOM 1341 O O . GLU A 1 178 ? -0.573 4.308 9.854 1.00 88.81 178 GLU A O 1
ATOM 1346 N N . ASN A 1 179 ? -1.080 2.128 9.714 1.00 91.50 179 ASN A N 1
ATOM 1347 C CA . ASN A 1 179 ? -1.800 2.265 8.444 1.00 91.50 179 ASN A CA 1
ATOM 1348 C C . ASN A 1 179 ? -3.279 2.607 8.688 1.00 91.50 179 ASN A C 1
ATOM 1350 O O . ASN A 1 179 ? -4.139 1.733 8.828 1.00 91.50 179 ASN A O 1
ATOM 1354 N N . ARG A 1 180 ? -3.588 3.905 8.774 1.00 92.50 180 ARG A N 1
ATOM 1355 C CA . ARG A 1 180 ? -4.949 4.377 9.065 1.00 92.50 180 ARG A CA 1
ATOM 1356 C C . ARG A 1 180 ? -5.808 4.501 7.808 1.00 92.50 180 ARG A C 1
ATOM 1358 O O . ARG A 1 180 ? -5.526 5.308 6.915 1.00 92.50 180 ARG A O 1
ATOM 1365 N N . VAL A 1 181 ? -6.947 3.811 7.809 1.00 93.94 181 VAL A N 1
ATOM 1366 C CA . VAL A 1 181 ? -8.003 3.945 6.796 1.00 93.94 181 VAL A CA 1
ATOM 1367 C C . VAL A 1 181 ? -9.281 4.509 7.409 1.00 93.94 181 VAL A C 1
ATOM 1369 O O . VAL A 1 181 ? -9.643 4.187 8.539 1.00 93.94 181 VAL A O 1
ATOM 1372 N N . TYR A 1 182 ? -9.966 5.358 6.648 1.00 93.00 182 TYR A N 1
ATOM 1373 C CA . TYR A 1 182 ? -11.276 5.889 7.006 1.00 93.00 182 TYR A CA 1
ATOM 1374 C C . TYR A 1 182 ? -12.293 5.323 6.031 1.00 93.00 182 TYR A C 1
ATOM 1376 O O . TYR A 1 182 ? -12.139 5.464 4.821 1.00 93.00 182 TYR A O 1
ATOM 1384 N N . VAL A 1 183 ? -13.320 4.678 6.566 1.00 95.00 183 VAL A N 1
ATOM 1385 C CA . VAL A 1 183 ? -14.380 4.056 5.776 1.00 95.00 183 VAL A CA 1
ATOM 1386 C C . VAL A 1 183 ? -15.737 4.391 6.360 1.00 95.00 183 VAL A C 1
ATOM 1388 O O . VAL A 1 183 ? -15.862 4.719 7.542 1.00 95.00 183 VAL A O 1
ATOM 1391 N N . SER A 1 184 ? -16.760 4.310 5.516 1.00 94.56 184 SER A N 1
ATOM 1392 C CA . SER A 1 184 ? -18.126 4.569 5.941 1.00 94.56 184 SER A CA 1
ATOM 1393 C C . SER A 1 184 ? -18.590 3.520 6.970 1.00 94.56 184 SER A C 1
ATOM 1395 O O . SER A 1 184 ? -18.158 2.358 6.906 1.00 94.56 184 SER A O 1
ATOM 1397 N N . PRO A 1 185 ? -19.485 3.882 7.908 1.00 94.38 185 PRO A N 1
ATOM 1398 C CA . PRO A 1 185 ? -20.026 2.939 8.888 1.00 94.38 185 PRO A CA 1
ATOM 1399 C C . PRO A 1 185 ? -20.650 1.689 8.251 1.00 94.38 185 PRO A C 1
ATOM 1401 O O . PRO A 1 185 ? -20.530 0.595 8.799 1.00 94.38 185 PRO A O 1
ATOM 1404 N N . GLU A 1 186 ? -21.253 1.830 7.068 1.00 96.50 186 GLU A N 1
ATOM 1405 C CA . GLU A 1 186 ? -21.918 0.751 6.325 1.00 96.50 186 GLU A CA 1
ATOM 1406 C C . GLU A 1 186 ? -20.933 -0.283 5.766 1.00 96.50 186 GLU A C 1
ATOM 1408 O O . GLU A 1 186 ? -21.318 -1.420 5.490 1.00 96.50 186 GLU A O 1
ATOM 1413 N N . ARG A 1 187 ? -19.666 0.101 5.559 1.00 97.12 187 ARG A N 1
ATOM 1414 C CA . ARG A 1 187 ? -18.626 -0.783 5.005 1.00 97.12 187 ARG A CA 1
ATOM 1415 C C . ARG A 1 187 ? -17.632 -1.271 6.048 1.00 97.12 187 ARG A C 1
ATOM 1417 O O . ARG A 1 187 ? -17.009 -2.306 5.819 1.00 97.12 187 ARG A O 1
ATOM 1424 N N . ALA A 1 188 ? -17.539 -0.598 7.196 1.00 96.81 188 ALA A N 1
ATOM 1425 C CA . ALA A 1 188 ? -16.575 -0.897 8.251 1.00 96.81 188 ALA A CA 1
ATOM 1426 C C . ALA A 1 188 ? -16.598 -2.369 8.701 1.00 96.81 188 ALA A C 1
ATOM 1428 O O . ALA A 1 188 ? -15.557 -3.017 8.699 1.00 96.81 188 ALA A O 1
ATOM 1429 N N . ASP A 1 189 ? -17.767 -2.928 9.037 1.00 97.81 189 ASP A N 1
ATOM 1430 C CA . ASP A 1 189 ? -17.856 -4.316 9.527 1.00 97.81 189 ASP A CA 1
ATOM 1431 C C . ASP A 1 189 ? -17.450 -5.356 8.477 1.00 97.81 189 ASP A C 1
ATOM 1433 O O . ASP A 1 189 ? -16.871 -6.392 8.814 1.00 97.81 189 ASP A O 1
ATOM 1437 N N . THR A 1 190 ? -17.752 -5.096 7.204 1.00 98.12 190 THR A N 1
ATOM 1438 C CA . THR A 1 190 ? -17.351 -5.977 6.103 1.00 98.12 190 THR A CA 1
ATOM 1439 C C . THR A 1 190 ? -15.852 -5.873 5.865 1.00 98.12 190 THR A C 1
ATOM 1441 O O . THR A 1 190 ? -15.192 -6.906 5.817 1.00 98.12 190 THR A O 1
ATOM 1444 N N . LEU A 1 191 ? -15.302 -4.654 5.799 1.00 97.81 191 LEU A N 1
ATOM 1445 C CA . LEU A 1 191 ? -13.862 -4.437 5.657 1.00 97.81 191 LEU A CA 1
ATOM 1446 C C . LEU A 1 191 ? -13.085 -5.130 6.777 1.00 97.81 191 LEU A C 1
ATOM 1448 O O . LEU A 1 191 ? -12.189 -5.913 6.490 1.00 97.81 191 LEU A O 1
ATOM 1452 N N . ILE A 1 192 ? -13.440 -4.869 8.039 1.00 98.00 192 ILE A N 1
ATOM 1453 C CA . ILE A 1 192 ? -12.728 -5.407 9.205 1.00 98.00 192 ILE A CA 1
ATOM 1454 C C . ILE A 1 192 ? -12.708 -6.933 9.155 1.00 98.00 192 ILE A C 1
ATOM 1456 O O . ILE A 1 192 ? -11.649 -7.537 9.283 1.00 98.00 192 ILE A O 1
ATOM 1460 N N . ARG A 1 193 ? -13.867 -7.564 8.942 1.00 98.31 193 ARG A N 1
ATOM 1461 C CA . ARG A 1 193 ? -13.984 -9.027 8.886 1.00 98.31 193 ARG A CA 1
ATOM 1462 C C . ARG A 1 193 ? -13.140 -9.624 7.764 1.00 98.31 193 ARG A C 1
ATOM 1464 O O . ARG A 1 193 ? -12.420 -10.592 7.991 1.00 98.31 193 ARG A O 1
ATOM 1471 N N . ASN A 1 194 ? -13.250 -9.046 6.574 1.00 98.00 194 ASN A N 1
ATOM 1472 C CA . ASN A 1 194 ? -12.580 -9.518 5.372 1.00 98.00 194 ASN A CA 1
ATOM 1473 C C . ASN A 1 194 ? -11.064 -9.347 5.471 1.00 98.00 194 ASN A C 1
ATOM 1475 O O . ASN A 1 194 ? -10.318 -10.291 5.223 1.00 98.00 194 ASN A O 1
ATOM 1479 N N . PHE A 1 195 ? -10.617 -8.169 5.905 1.00 97.31 195 PHE A N 1
ATOM 1480 C CA . PHE A 1 195 ? -9.203 -7.873 6.062 1.00 97.31 195 PHE A CA 1
ATOM 1481 C C . PHE A 1 195 ? -8.569 -8.729 7.160 1.00 97.31 195 PHE A C 1
ATOM 1483 O O . PHE A 1 195 ? -7.526 -9.313 6.914 1.00 97.31 195 PHE A O 1
ATOM 1490 N N . VAL A 1 196 ? -9.215 -8.889 8.325 1.00 97.94 196 VAL A N 1
ATOM 1491 C CA . VAL A 1 196 ? -8.734 -9.783 9.401 1.00 97.94 196 VAL A CA 1
ATOM 1492 C C . VAL A 1 196 ? -8.568 -11.220 8.906 1.00 97.94 196 VAL A C 1
ATOM 1494 O O . VAL A 1 196 ? -7.578 -11.869 9.234 1.00 97.94 196 VAL A O 1
ATOM 1497 N N . ALA A 1 197 ? -9.518 -11.717 8.110 1.00 97.56 197 ALA A N 1
ATOM 1498 C CA . ALA A 1 197 ? -9.441 -13.064 7.556 1.00 97.56 197 ALA A CA 1
ATOM 1499 C C . ALA A 1 197 ? -8.304 -13.208 6.527 1.00 97.56 197 ALA A C 1
ATOM 1501 O O . ALA A 1 197 ? -7.578 -14.197 6.563 1.00 97.56 197 ALA A O 1
ATOM 1502 N N . PHE A 1 198 ? -8.102 -12.207 5.664 1.00 97.81 198 PHE A N 1
ATOM 1503 C CA . PHE A 1 198 ? -7.002 -12.185 4.696 1.00 97.81 198 PHE A CA 1
ATOM 1504 C C . PHE A 1 198 ? -5.623 -12.061 5.355 1.00 97.81 198 PHE A C 1
ATOM 1506 O O . PHE A 1 198 ? -4.712 -12.820 5.030 1.00 97.81 198 PHE A O 1
ATOM 1513 N N . SER A 1 199 ? -5.466 -11.107 6.273 1.00 96.94 199 SER A N 1
ATOM 1514 C CA . SER A 1 199 ? -4.185 -10.780 6.907 1.00 96.94 199 SER A CA 1
ATOM 1515 C C . SER A 1 199 ? -3.812 -11.728 8.041 1.00 96.94 199 SER A C 1
ATOM 1517 O O . SER A 1 199 ? -2.747 -11.575 8.641 1.00 96.94 199 SER A O 1
ATOM 1519 N N . HIS A 1 200 ? -4.695 -12.683 8.366 1.00 96.94 200 HIS A N 1
ATOM 1520 C CA . HIS A 1 200 ? -4.604 -13.505 9.571 1.00 96.94 200 HIS A CA 1
ATOM 1521 C C . HIS A 1 200 ? -4.441 -12.656 10.844 1.00 96.94 200 HIS A C 1
ATOM 1523 O O . HIS A 1 200 ? -3.792 -13.065 11.809 1.00 96.94 200 HIS A O 1
ATOM 1529 N N . GLY A 1 201 ? -5.014 -11.451 10.824 1.00 96.19 201 GLY A N 1
ATOM 1530 C CA . GLY A 1 201 ? -4.855 -10.462 11.873 1.00 96.19 201 GLY A CA 1
ATOM 1531 C C . GLY A 1 201 ? -5.739 -10.709 13.092 1.00 96.19 201 GLY A C 1
ATOM 1532 O O . GLY A 1 201 ? -6.530 -11.652 13.174 1.00 96.19 201 GLY A O 1
ATOM 1533 N N . LYS A 1 202 ? -5.631 -9.801 14.058 1.00 97.88 202 LYS A N 1
ATOM 1534 C CA . LYS A 1 202 ? -6.406 -9.806 15.295 1.00 97.88 202 LYS A CA 1
ATOM 1535 C C . LYS A 1 202 ? -6.927 -8.410 15.591 1.00 97.88 202 LYS A C 1
ATOM 1537 O O . LYS A 1 202 ? -6.170 -7.446 15.609 1.00 97.88 202 LYS A O 1
ATOM 1542 N N . ILE A 1 203 ? -8.216 -8.309 15.903 1.00 98.50 203 ILE A N 1
ATOM 1543 C CA . ILE A 1 203 ? -8.781 -7.081 16.466 1.00 98.50 203 ILE A CA 1
ATOM 1544 C C . ILE A 1 203 ? -8.276 -6.949 17.903 1.00 98.50 203 ILE A C 1
ATOM 1546 O O . ILE A 1 203 ? -8.604 -7.774 18.758 1.00 98.50 203 ILE A O 1
ATOM 1550 N N . VAL A 1 204 ? -7.490 -5.911 18.171 1.00 98.19 204 VAL A N 1
ATOM 1551 C CA . VAL A 1 204 ? -6.938 -5.635 19.507 1.00 98.19 204 VAL A CA 1
ATOM 1552 C C . VAL A 1 204 ? -7.698 -4.540 20.249 1.00 98.19 204 VAL A C 1
ATOM 1554 O O . VAL A 1 204 ? -7.596 -4.424 21.467 1.00 98.19 204 VAL A O 1
ATOM 1557 N N . SER A 1 205 ? -8.508 -3.752 19.538 1.00 98.31 205 SER A N 1
ATOM 1558 C CA . SER A 1 205 ? -9.391 -2.747 20.134 1.00 98.31 205 SER A CA 1
ATOM 1559 C C . SER A 1 205 ? -10.562 -2.429 19.200 1.00 98.31 205 SER A C 1
ATOM 1561 O O . SER A 1 205 ? -10.359 -2.311 17.996 1.00 98.31 205 SER A O 1
ATOM 1563 N N . ASP A 1 206 ? -11.768 -2.254 19.747 1.00 98.19 206 ASP A N 1
ATOM 1564 C CA . ASP A 1 206 ? -12.956 -1.731 19.050 1.00 98.19 206 ASP A CA 1
ATOM 1565 C C . ASP A 1 206 ? -13.672 -0.736 19.977 1.00 98.19 206 ASP A C 1
ATOM 1567 O O . ASP A 1 206 ? -14.447 -1.113 20.858 1.00 98.19 206 ASP A O 1
ATOM 1571 N N . VAL A 1 207 ? -13.364 0.551 19.816 1.00 98.25 207 VAL A N 1
ATOM 1572 C CA . VAL A 1 207 ? -13.947 1.646 20.597 1.00 98.25 207 VAL A CA 1
ATOM 1573 C C . VAL A 1 207 ? -15.072 2.272 19.787 1.00 98.25 207 VAL A C 1
ATOM 1575 O O . VAL A 1 207 ? -14.826 3.017 18.843 1.00 98.25 207 VAL A O 1
ATOM 1578 N N . ARG A 1 208 ? -16.321 1.995 20.171 1.00 96.88 208 ARG A N 1
ATOM 1579 C CA . ARG A 1 208 ? -17.518 2.452 19.440 1.00 96.88 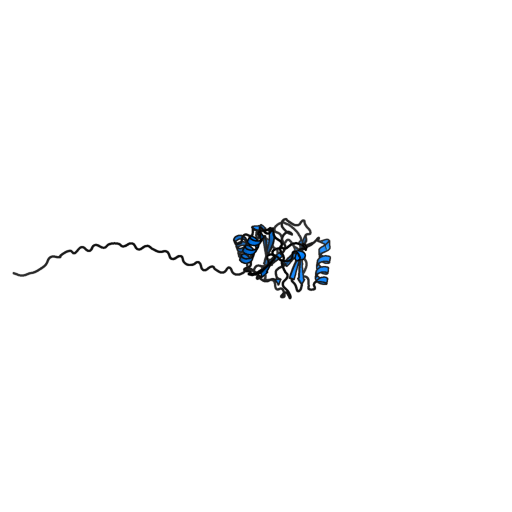208 ARG A CA 1
ATOM 1580 C C . ARG A 1 208 ? -17.738 3.969 19.462 1.00 96.88 208 ARG A C 1
ATOM 1582 O O . ARG A 1 208 ? -18.343 4.485 18.533 1.00 96.88 208 ARG A O 1
ATOM 1589 N N . HIS A 1 209 ? -17.234 4.652 20.490 1.00 97.44 209 HIS A N 1
ATOM 1590 C CA . HIS A 1 209 ? -17.418 6.090 20.717 1.00 97.44 209 HIS A CA 1
ATOM 1591 C C . HIS A 1 209 ? -16.074 6.766 21.027 1.00 97.44 209 HIS A C 1
ATOM 1593 O O . HIS A 1 209 ? -15.892 7.369 22.084 1.00 97.44 209 HIS A O 1
ATOM 1599 N N . ALA A 1 210 ? -15.088 6.596 20.145 1.00 97.88 210 ALA A N 1
ATOM 1600 C CA . ALA A 1 210 ? -13.807 7.279 20.278 1.00 97.88 210 ALA A CA 1
ATOM 1601 C C . ALA A 1 210 ? -13.989 8.800 20.085 1.00 97.88 210 ALA A C 1
ATOM 1603 O O . ALA A 1 210 ? -14.864 9.206 19.310 1.00 97.88 210 ALA A O 1
ATOM 1604 N N . PRO A 1 211 ? -13.183 9.644 20.760 1.00 97.88 211 PRO A N 1
ATOM 1605 C CA . PRO A 1 211 ? -13.298 11.095 20.649 1.00 97.88 211 PRO A CA 1
ATOM 1606 C C . PRO A 1 211 ? -13.111 11.570 19.204 1.00 97.88 211 PRO A C 1
ATOM 1608 O O . PRO A 1 211 ? -12.062 11.341 18.602 1.00 97.88 211 PRO A O 1
ATOM 1611 N N . GLY A 1 212 ? -14.096 12.273 18.642 1.00 96.38 212 GLY A N 1
ATOM 1612 C CA . GLY A 1 212 ? -14.036 12.765 17.262 1.00 96.38 212 GLY A CA 1
ATOM 1613 C C . GLY A 1 212 ? -12.942 13.811 17.023 1.00 96.38 212 GLY A C 1
ATOM 1614 O O . GLY A 1 212 ? -12.534 14.021 15.882 1.00 96.38 212 GLY A O 1
ATOM 1615 N N . VAL A 1 213 ? -12.398 14.426 18.080 1.00 97.00 213 VAL A N 1
ATOM 1616 C CA . VAL A 1 213 ? -11.234 15.328 17.989 1.00 97.00 213 VAL A CA 1
ATOM 1617 C C . VAL A 1 213 ? -10.028 14.663 17.313 1.00 97.00 213 VAL A C 1
ATOM 1619 O O . VAL A 1 213 ? -9.291 15.334 16.598 1.00 97.00 213 VAL A O 1
ATOM 1622 N N . GLU A 1 214 ? -9.877 13.340 17.438 1.00 93.75 214 GLU A N 1
ATOM 1623 C CA . GLU A 1 214 ? -8.807 12.568 16.786 1.00 93.75 214 GLU A CA 1
ATOM 1624 C C . GLU A 1 214 ? -8.888 12.584 15.248 1.00 93.75 214 GLU A C 1
ATOM 1626 O O . GLU A 1 214 ? -7.904 12.280 14.574 1.00 93.75 214 GLU A O 1
ATOM 1631 N N . ILE A 1 215 ? -10.058 12.929 14.701 1.00 92.81 215 ILE A N 1
ATOM 1632 C CA . ILE A 1 215 ? -10.344 13.012 13.263 1.00 92.81 215 ILE A CA 1
ATOM 1633 C C . ILE A 1 215 ? -10.803 14.419 12.847 1.00 92.81 215 ILE A C 1
ATOM 1635 O O . ILE A 1 215 ? -11.446 14.585 11.813 1.00 92.81 215 ILE A O 1
ATOM 1639 N N . GLY A 1 216 ? -10.520 15.439 13.667 1.00 94.12 216 GLY A N 1
ATOM 1640 C CA . GLY A 1 216 ? -10.882 16.832 13.377 1.00 94.12 216 GLY A CA 1
ATOM 1641 C C . GLY A 1 216 ? -12.359 17.182 13.599 1.00 94.12 216 GLY A C 1
ATOM 1642 O O . GLY A 1 216 ? -12.812 18.227 13.140 1.00 94.12 216 GLY A O 1
ATOM 1643 N N . ARG A 1 217 ? -13.120 16.339 14.312 1.00 95.06 217 ARG A N 1
ATOM 1644 C CA . ARG A 1 217 ? -14.543 16.545 14.642 1.00 95.06 217 ARG A CA 1
ATOM 1645 C C . ARG A 1 217 ? -14.743 16.635 16.165 1.00 95.06 217 ARG A C 1
ATOM 1647 O O . ARG A 1 217 ? -15.211 15.678 16.778 1.00 95.06 217 ARG A O 1
ATOM 1654 N N . PRO A 1 218 ? -14.366 17.751 16.815 1.00 95.50 218 PRO A N 1
ATOM 1655 C CA . PRO A 1 218 ? -14.204 17.818 18.273 1.00 95.50 218 PRO A CA 1
ATOM 1656 C C . PRO A 1 218 ? -15.475 17.552 19.093 1.00 95.50 218 PRO A C 1
ATOM 1658 O O . PRO A 1 218 ? -15.365 17.124 20.237 1.00 95.50 218 PRO A O 1
ATOM 1661 N N . ASN A 1 219 ? -16.660 17.765 18.514 1.00 97.25 219 ASN A N 1
ATOM 1662 C CA . ASN A 1 219 ? -17.951 17.584 19.189 1.00 97.25 219 ASN A CA 1
ATOM 1663 C C . ASN A 1 219 ? -18.643 16.253 18.849 1.00 97.25 219 ASN A C 1
ATOM 1665 O O . ASN A 1 219 ? -19.764 16.020 19.293 1.00 97.25 219 ASN A O 1
ATOM 1669 N N . ASP A 1 220 ? -17.993 15.395 18.060 1.00 96.75 220 ASP A N 1
ATOM 1670 C CA . ASP A 1 220 ? -18.554 14.129 17.597 1.00 96.75 220 ASP A CA 1
ATOM 1671 C C . ASP A 1 220 ? -17.829 12.926 18.211 1.00 96.75 220 ASP A C 1
ATOM 1673 O O . ASP A 1 220 ? -16.822 13.044 18.914 1.00 96.75 220 ASP A O 1
ATOM 1677 N N . THR A 1 221 ? -18.328 11.733 17.895 1.00 97.50 221 THR A N 1
ATOM 1678 C CA . THR A 1 221 ? -17.626 10.470 18.133 1.00 97.50 221 THR A CA 1
ATOM 1679 C C . THR A 1 221 ? -17.521 9.670 16.841 1.00 97.50 221 THR A C 1
ATOM 1681 O O . THR A 1 221 ? -18.254 9.908 15.877 1.00 97.50 221 THR A O 1
ATOM 1684 N N . TYR A 1 222 ? -16.595 8.717 16.812 1.00 96.94 222 TYR A N 1
ATOM 1685 C CA . TYR A 1 222 ? -16.476 7.748 15.728 1.00 96.94 222 TYR A CA 1
ATOM 1686 C C . TYR A 1 222 ? -16.110 6.372 16.282 1.00 96.94 222 TYR A C 1
ATOM 1688 O O . TYR A 1 222 ? -15.631 6.245 17.411 1.00 96.94 222 TYR A O 1
ATOM 1696 N N . ARG A 1 223 ? -16.312 5.325 15.481 1.00 97.88 223 ARG A N 1
ATOM 1697 C CA . ARG A 1 223 ? -15.820 3.993 15.824 1.00 97.88 223 ARG A CA 1
ATOM 1698 C C . ARG A 1 223 ? -14.356 3.866 15.412 1.00 97.88 223 ARG A C 1
ATOM 1700 O O . ARG A 1 223 ? -14.046 3.978 14.229 1.00 97.88 223 ARG A O 1
ATOM 1707 N N . ARG A 1 224 ? -13.480 3.563 16.369 1.00 97.88 224 ARG A N 1
ATOM 1708 C CA . ARG A 1 224 ? -12.063 3.262 16.130 1.00 97.88 224 ARG A CA 1
ATOM 1709 C C . ARG A 1 224 ? -11.799 1.783 16.370 1.00 97.88 224 ARG A C 1
ATOM 1711 O O . ARG A 1 224 ? -11.951 1.313 17.495 1.00 97.88 224 ARG A O 1
ATOM 1718 N N . VAL A 1 225 ? -11.347 1.077 15.339 1.00 98.25 225 VAL A N 1
ATOM 1719 C CA . VAL A 1 225 ? -10.940 -0.332 15.429 1.00 98.25 225 VAL A CA 1
ATOM 1720 C C . VAL A 1 225 ? -9.451 -0.442 15.131 1.00 98.25 225 VAL A C 1
ATOM 1722 O O . VAL A 1 225 ? -8.970 0.186 14.192 1.00 98.25 225 VAL A O 1
ATOM 1725 N N . ARG A 1 226 ? -8.725 -1.219 15.938 1.00 97.88 226 ARG A N 1
ATOM 1726 C CA . ARG A 1 226 ? -7.303 -1.527 15.735 1.00 97.88 226 ARG A CA 1
ATOM 1727 C C . ARG A 1 226 ? -7.141 -3.004 15.415 1.00 97.88 226 ARG A C 1
ATOM 1729 O O . ARG A 1 226 ? -7.670 -3.848 16.144 1.00 97.88 226 ARG A O 1
ATOM 1736 N N . ILE A 1 227 ? -6.412 -3.284 14.343 1.00 97.81 227 ILE A N 1
ATOM 1737 C CA . ILE A 1 227 ? -6.087 -4.627 13.870 1.00 97.81 227 ILE A CA 1
ATOM 1738 C C . ILE A 1 227 ? -4.564 -4.752 13.875 1.00 97.81 227 ILE A C 1
ATOM 1740 O O . ILE A 1 227 ? -3.889 -3.870 13.358 1.00 97.81 227 ILE A O 1
ATOM 1744 N N . GLU A 1 228 ? -4.050 -5.828 14.460 1.00 96.94 228 GLU A N 1
ATOM 1745 C CA . GLU A 1 228 ? -2.646 -6.236 14.339 1.00 96.94 228 GLU A CA 1
ATOM 1746 C C . GLU A 1 228 ? -2.551 -7.401 13.352 1.00 96.94 228 GLU A C 1
ATOM 1748 O O . GLU A 1 228 ? -3.374 -8.318 13.412 1.00 96.94 228 GLU A O 1
ATOM 1753 N N . SER A 1 229 ? -1.569 -7.379 12.454 1.00 95.31 229 SER A N 1
ATOM 1754 C CA . SER A 1 229 ? -1.315 -8.440 11.473 1.00 95.31 229 SER A CA 1
ATOM 1755 C C . SER A 1 229 ? 0.181 -8.701 11.298 1.00 95.31 229 SER A C 1
ATOM 1757 O O . SER A 1 229 ? 1.007 -8.089 11.966 1.00 95.31 229 SER A O 1
ATOM 1759 N N . GLY A 1 230 ? 0.520 -9.671 10.440 1.00 94.81 230 GLY A N 1
ATOM 1760 C CA . GLY A 1 230 ? 1.902 -9.874 9.989 1.00 94.81 230 GLY A CA 1
ATOM 1761 C C . GLY A 1 230 ? 2.368 -8.859 8.937 1.00 94.81 230 GLY A C 1
ATOM 1762 O O . GLY A 1 230 ? 3.559 -8.815 8.649 1.00 94.81 230 GLY A O 1
ATOM 1763 N N . PHE A 1 231 ? 1.426 -8.103 8.368 1.00 93.56 231 PHE A N 1
ATOM 1764 C CA . PHE A 1 231 ? 1.649 -6.816 7.711 1.00 93.56 231 PHE A CA 1
ATOM 1765 C C . PHE A 1 231 ? 1.704 -5.750 8.803 1.00 93.56 231 PHE A C 1
ATOM 1767 O O . PHE A 1 231 ? 0.765 -5.782 9.644 1.00 93.56 231 PHE A O 1
#

pLDDT: mean 88.41, std 19.39, range [35.25, 98.69]

Radius of gyration: 30.55 Å; chains: 1; bounding box: 54×129×42 Å

Secondary structure (DSSP, 8-state):
------PPPP-----------------------PPP-B--GGG-EEEEE--GGGHHHHHHHHHHHH--EE---EEE--SSSS--EEEEEEEETTEEEEEEEESSPPPTTTTS--EEEEBS-HHHHHHHHHHTT-EEEEEEEEETTEEEEEEEETTTEEEEEEEESS----PPPSS---------HHHHHHHHHHHHHHHT-EEEEEEEEEEGGGGT-TT-EEEEEEEE---

Sequence (231 aa):
MKTIRSALLALMIASGIAAAPVSFAKVPLKAFATQSVAVGPQYDTTHVYVAPEDFDRFTDSFVATFGGSKSKQGVFQVTPTPSQTMSQLVFTPSGTISVFGFKTPVPYPFGAERTGYLVTDMDAAVKSARAHGADVIVDTFPDPIGRDAVVSWPGGVNMQLYWHTEAPHYDALQTVPENRVYVSPERADTLIRNFVAFSHGKIVSDVRHAPGVEIGRPNDTYRRVRIESGF

Foldseek 3Di:
DDDDDDDDDDDDDDDDDDDDDDDPDPDPPPPPLLPFFFDALQPKAFEAEDALVCQVVVLVVVCVVQNADKDDWDWFDPAPDDWIWIWIWGHGLAYIHIYTHTPDPDPPPPPLATIETETPDPVSLVVLLVVLAWDFPAPWDDTPFWIKTWIAAFQGHIHMYTYGPDDDDDDDHPHRDDPDDDGDPVRVVSRVRSVCSSQVKDWPDWDAFDQCVVVVPRVGGHIDIDIDGSD